Protein AF-A0A1I6VVU3-F1 (afdb_monomer)

Structure (mmCIF, N/CA/C/O backbone):
data_AF-A0A1I6VVU3-F1
#
_entry.id   AF-A0A1I6VVU3-F1
#
loop_
_atom_site.group_PDB
_atom_site.id
_atom_site.type_symbol
_atom_site.label_atom_id
_atom_site.label_alt_id
_atom_site.label_comp_id
_atom_site.label_asym_id
_atom_site.label_entity_id
_atom_site.label_seq_id
_atom_site.pdbx_PDB_ins_code
_atom_site.Cartn_x
_atom_site.Cartn_y
_atom_site.Cartn_z
_atom_site.occupancy
_atom_site.B_iso_or_equiv
_atom_site.auth_seq_id
_atom_site.auth_comp_id
_atom_site.auth_asym_id
_atom_site.auth_atom_id
_atom_site.pdbx_PDB_model_num
ATOM 1 N N . MET A 1 1 ? 77.939 -26.468 -24.145 1.00 31.81 1 MET A N 1
ATOM 2 C CA . MET A 1 1 ? 78.023 -27.939 -23.999 1.00 31.81 1 MET A CA 1
ATOM 3 C C . MET A 1 1 ? 76.810 -28.492 -24.752 1.00 31.81 1 MET A C 1
ATOM 5 O O . MET A 1 1 ? 75.722 -28.203 -24.296 1.00 31.81 1 MET A O 1
ATOM 9 N N . TRP A 1 2 ? 76.820 -29.111 -25.935 1.00 29.42 2 TRP A N 1
ATOM 10 C CA . TRP A 1 2 ? 77.797 -29.637 -26.907 1.00 29.42 2 TRP A CA 1
ATOM 11 C C . TRP A 1 2 ? 77.157 -29.449 -28.302 1.00 29.42 2 TRP A C 1
ATOM 13 O O . TRP A 1 2 ? 75.952 -29.608 -28.436 1.00 29.42 2 TRP A O 1
ATOM 23 N N . LEU A 1 3 ? 77.848 -28.833 -29.260 1.00 28.64 3 LEU A N 1
ATOM 24 C CA . LEU A 1 3 ? 78.745 -29.439 -30.262 1.00 28.64 3 LEU A CA 1
ATOM 25 C C . LEU A 1 3 ? 78.026 -30.025 -31.497 1.00 28.64 3 LEU A C 1
ATOM 27 O O . LEU A 1 3 ? 77.423 -31.089 -31.453 1.00 28.64 3 LEU A O 1
ATOM 31 N N . THR A 1 4 ? 78.171 -29.293 -32.606 1.00 34.88 4 THR A N 1
ATOM 32 C CA . THR A 1 4 ? 78.798 -29.723 -33.874 1.00 34.88 4 THR A CA 1
ATOM 33 C C . THR A 1 4 ? 79.073 -31.218 -34.070 1.00 34.88 4 THR A C 1
ATOM 35 O O . THR A 1 4 ? 79.711 -31.819 -33.216 1.00 34.88 4 THR A O 1
ATOM 38 N N . ARG A 1 5 ? 78.863 -31.732 -35.298 1.00 33.50 5 ARG A N 1
ATOM 39 C CA . ARG A 1 5 ? 79.962 -32.215 -36.172 1.00 33.50 5 ARG A CA 1
ATOM 40 C C . ARG A 1 5 ? 79.516 -32.677 -37.577 1.00 33.50 5 ARG A C 1
ATOM 42 O O . ARG A 1 5 ? 78.611 -33.484 -37.689 1.00 33.50 5 ARG A O 1
ATOM 49 N N . TYR A 1 6 ? 80.319 -32.228 -38.557 1.00 34.06 6 TYR A N 1
ATOM 50 C CA . TYR A 1 6 ? 80.880 -32.923 -39.739 1.00 34.06 6 TYR A CA 1
ATOM 51 C C . TYR A 1 6 ? 79.905 -33.500 -40.783 1.00 34.06 6 TYR A C 1
ATOM 53 O O . TYR A 1 6 ? 78.982 -34.218 -40.457 1.00 34.06 6 TYR A O 1
ATOM 61 N N . GLY A 1 7 ? 80.078 -33.289 -42.087 1.00 31.59 7 GLY A N 1
ATOM 62 C CA . GLY A 1 7 ? 81.262 -32.881 -42.841 1.00 31.59 7 GLY A CA 1
ATOM 63 C C . GLY A 1 7 ? 81.550 -33.935 -43.908 1.00 31.59 7 GLY A C 1
ATOM 64 O O . GLY A 1 7 ? 81.694 -35.102 -43.571 1.00 31.59 7 GLY A O 1
ATOM 65 N N . HIS A 1 8 ? 81.680 -33.529 -45.171 1.00 32.94 8 HIS A N 1
ATOM 66 C CA . HIS A 1 8 ? 82.539 -34.237 -46.117 1.00 32.94 8 HIS A CA 1
ATOM 67 C C . HIS A 1 8 ? 83.013 -33.297 -47.228 1.00 32.94 8 HIS A C 1
ATOM 69 O O . HIS A 1 8 ? 82.223 -32.714 -47.966 1.00 32.94 8 HIS A O 1
ATOM 75 N N . LEU A 1 9 ? 84.337 -33.149 -47.293 1.00 35.22 9 LEU A N 1
ATOM 76 C CA . LEU A 1 9 ? 85.084 -32.549 -48.390 1.00 35.22 9 LEU A CA 1
ATOM 77 C C . LEU A 1 9 ? 85.069 -33.480 -49.609 1.00 35.22 9 LEU A C 1
ATOM 79 O O . LEU A 1 9 ? 85.330 -34.675 -49.474 1.00 35.22 9 LEU A O 1
ATOM 83 N N . GLY A 1 10 ? 84.935 -32.882 -50.791 1.00 33.78 10 GLY A N 1
ATOM 84 C CA . GLY A 1 10 ? 85.418 -33.413 -52.062 1.00 33.78 10 GLY A CA 1
ATOM 85 C C . GLY A 1 10 ? 86.039 -32.271 -52.865 1.00 33.78 10 GLY A C 1
ATOM 86 O O . GLY A 1 10 ? 85.332 -31.388 -53.338 1.00 33.78 10 GLY A O 1
ATOM 87 N N . ARG A 1 11 ? 87.374 -32.248 -52.955 1.00 38.12 11 ARG A N 1
ATOM 88 C CA . ARG A 1 11 ? 88.140 -31.398 -53.884 1.00 38.12 11 ARG A CA 1
ATOM 89 C C . ARG A 1 11 ? 87.916 -31.885 -55.320 1.00 38.12 11 ARG A C 1
ATOM 91 O O . ARG A 1 11 ? 87.763 -33.083 -55.492 1.00 38.12 11 ARG A O 1
ATOM 98 N N . TYR A 1 12 ? 87.961 -30.986 -56.307 1.00 34.88 12 TYR A N 1
ATOM 99 C CA . TYR A 1 12 ? 88.833 -31.005 -57.504 1.00 34.88 12 TYR A CA 1
ATOM 100 C C . TYR A 1 12 ? 88.317 -30.006 -58.559 1.00 34.88 12 TYR A C 1
ATOM 102 O O . TYR A 1 12 ? 87.124 -29.955 -58.831 1.00 34.88 12 TYR A O 1
ATOM 110 N N . GLY A 1 13 ? 89.241 -29.265 -59.184 1.00 33.97 13 GLY A N 1
ATOM 111 C CA . GLY A 1 13 ? 89.027 -28.643 -60.497 1.00 33.97 13 GLY A CA 1
ATOM 112 C C . GLY A 1 13 ? 89.149 -27.121 -60.544 1.00 33.97 13 GLY A C 1
ATOM 113 O O . GLY A 1 13 ? 88.155 -26.411 -60.452 1.00 33.97 13 GLY A O 1
ATOM 114 N N . LEU A 1 14 ? 90.369 -26.621 -60.760 1.00 41.78 14 LEU A N 1
ATOM 115 C CA . LEU A 1 14 ? 90.600 -25.288 -61.321 1.00 41.78 14 LEU A CA 1
ATOM 116 C C . LEU A 1 14 ? 90.031 -25.250 -62.746 1.00 41.78 14 LEU A C 1
ATOM 118 O O . LEU A 1 14 ? 90.499 -25.983 -63.613 1.00 41.78 14 LEU A O 1
ATOM 122 N N . GLY A 1 15 ? 89.048 -24.382 -62.973 1.00 36.97 15 GLY A N 1
ATOM 123 C CA . GLY A 1 15 ? 88.524 -24.050 -64.292 1.00 36.97 15 GLY A CA 1
ATOM 124 C C . GLY A 1 15 ? 88.332 -22.543 -64.389 1.00 36.97 15 GLY A C 1
ATOM 125 O O . GLY A 1 15 ? 87.369 -21.990 -63.870 1.00 36.97 15 GLY A O 1
ATOM 126 N N . THR A 1 16 ? 89.283 -21.869 -65.026 1.00 48.34 16 THR A N 1
ATOM 127 C CA . THR A 1 16 ? 89.143 -20.488 -65.488 1.00 48.34 16 THR A CA 1
ATOM 128 C C . THR A 1 16 ? 88.037 -20.433 -66.542 1.00 48.34 16 THR A C 1
ATOM 130 O O . THR A 1 16 ? 88.194 -21.007 -67.618 1.00 48.34 16 THR A O 1
ATOM 133 N N . GLY A 1 17 ? 86.925 -19.759 -66.248 1.00 39.16 17 GLY A N 1
ATOM 134 C CA . GLY A 1 17 ? 85.795 -19.649 -67.168 1.00 39.16 17 GLY A CA 1
ATOM 135 C C . GLY A 1 17 ? 84.960 -18.405 -66.896 1.00 39.16 17 GLY A C 1
ATOM 136 O O . GLY A 1 17 ? 84.149 -18.395 -65.981 1.00 39.16 17 GLY A O 1
ATOM 137 N N . SER A 1 18 ? 85.213 -17.371 -67.701 1.00 39.22 18 SER A N 1
ATOM 138 C CA . SER A 1 18 ? 84.290 -16.315 -68.153 1.00 39.22 18 SER A CA 1
ATOM 139 C C . SER A 1 18 ? 83.208 -15.799 -67.190 1.00 39.22 18 SER A C 1
ATOM 141 O O . SER A 1 18 ? 82.214 -16.465 -66.907 1.00 39.22 18 SER A O 1
ATOM 143 N N . ALA A 1 19 ? 83.340 -14.521 -66.833 1.00 46.50 19 ALA A N 1
ATOM 144 C CA . ALA A 1 19 ? 82.281 -13.690 -66.279 1.00 46.50 19 ALA A CA 1
ATOM 145 C C . ALA A 1 19 ? 81.011 -13.712 -67.155 1.00 46.50 19 ALA A C 1
ATOM 147 O O . ALA A 1 19 ? 81.047 -13.330 -68.325 1.00 46.50 19 ALA A O 1
ATOM 148 N N . ILE A 1 20 ? 79.882 -14.106 -66.561 1.00 50.59 20 ILE A N 1
ATOM 149 C CA . ILE A 1 20 ? 78.537 -13.882 -67.103 1.00 50.59 20 ILE A CA 1
ATOM 150 C C . ILE A 1 20 ? 77.968 -12.663 -66.362 1.00 50.59 20 ILE A C 1
ATOM 152 O O . ILE A 1 20 ? 77.942 -12.675 -65.128 1.00 50.59 20 ILE A O 1
ATOM 156 N N . PRO A 1 21 ? 77.521 -11.598 -67.050 1.00 45.12 21 PRO A N 1
ATOM 157 C CA . PRO A 1 21 ? 76.969 -10.432 -66.380 1.00 45.12 21 PRO A CA 1
ATOM 158 C C . PRO A 1 21 ? 75.585 -10.791 -65.824 1.00 45.12 21 PRO A C 1
ATOM 160 O O . PRO A 1 21 ? 74.641 -11.025 -66.579 1.00 45.12 21 PRO A O 1
ATOM 163 N N . MET A 1 22 ? 75.451 -10.843 -64.496 1.00 48.88 22 MET A N 1
ATOM 164 C CA . MET A 1 22 ? 74.142 -10.900 -63.840 1.00 48.88 22 MET A CA 1
ATOM 165 C C . MET A 1 22 ? 73.391 -9.607 -64.166 1.00 48.88 22 MET A C 1
ATOM 167 O O . MET A 1 22 ? 73.718 -8.528 -63.676 1.00 48.88 22 MET A O 1
ATOM 171 N N . GLY A 1 23 ? 72.403 -9.719 -65.051 1.00 48.22 23 GLY A N 1
ATOM 172 C CA . GLY A 1 23 ? 71.561 -8.609 -65.468 1.00 48.22 23 GLY A CA 1
ATOM 173 C C . GLY A 1 23 ? 70.843 -7.955 -64.284 1.00 48.22 23 GLY A C 1
ATOM 174 O O . GLY A 1 23 ? 70.217 -8.625 -63.462 1.00 48.22 23 GLY A O 1
ATOM 175 N N . ASN A 1 24 ? 70.894 -6.622 -64.265 1.00 53.81 24 ASN A N 1
ATOM 176 C CA . ASN A 1 24 ? 70.261 -5.657 -63.354 1.00 53.81 24 ASN A CA 1
ATOM 177 C C . ASN A 1 24 ? 68.710 -5.702 -63.314 1.00 53.81 24 ASN A C 1
ATOM 179 O O . ASN A 1 24 ? 68.044 -4.671 -63.209 1.00 53.81 24 ASN A O 1
ATOM 183 N N . ILE A 1 25 ? 68.093 -6.879 -63.417 1.00 54.72 25 ILE A N 1
ATOM 184 C CA . ILE A 1 25 ? 66.631 -7.034 -63.436 1.00 54.72 25 ILE A CA 1
ATOM 185 C C . ILE A 1 25 ? 66.079 -7.198 -62.011 1.00 54.72 25 ILE A C 1
ATOM 187 O O . ILE A 1 25 ? 65.010 -6.671 -61.705 1.00 54.72 25 ILE A O 1
ATOM 191 N N . TRP A 1 26 ? 66.824 -7.843 -61.107 1.00 52.72 26 TRP A N 1
ATOM 192 C CA . TRP A 1 26 ? 66.371 -8.095 -59.731 1.00 52.72 26 TRP A CA 1
ATOM 193 C C . TRP A 1 26 ? 66.403 -6.849 -58.835 1.00 52.72 26 TRP A C 1
ATOM 195 O O . TRP A 1 26 ? 65.495 -6.638 -58.033 1.00 52.72 26 TRP A O 1
ATOM 205 N N . MET A 1 27 ? 67.374 -5.955 -59.031 1.00 54.41 27 MET A N 1
ATOM 206 C CA . MET A 1 27 ? 67.541 -4.761 -58.188 1.00 54.41 27 MET A CA 1
ATOM 207 C C . MET A 1 27 ? 66.552 -3.630 -58.528 1.00 54.41 27 MET A C 1
ATOM 209 O O . MET A 1 27 ? 66.314 -2.748 -57.708 1.00 54.41 27 MET A O 1
ATOM 213 N N . ARG A 1 28 ? 65.913 -3.680 -59.710 1.00 54.50 28 ARG A N 1
ATOM 214 C CA . ARG A 1 28 ? 64.909 -2.692 -60.155 1.00 54.50 28 ARG A CA 1
ATOM 215 C C . ARG A 1 28 ? 63.461 -3.110 -59.867 1.00 54.50 28 ARG A C 1
ATOM 217 O O . ARG A 1 28 ? 62.563 -2.280 -59.952 1.00 54.50 28 ARG A O 1
ATOM 224 N N . LYS A 1 29 ? 63.233 -4.383 -59.516 1.00 53.50 29 LYS A N 1
ATOM 225 C CA . LYS A 1 29 ? 61.916 -4.942 -59.148 1.00 53.50 29 LYS A CA 1
ATOM 226 C C . LYS A 1 29 ? 61.680 -4.951 -57.628 1.00 53.50 29 LYS A C 1
ATOM 228 O O . LYS A 1 29 ? 60.531 -4.902 -57.203 1.00 53.50 29 LYS A O 1
ATOM 233 N N . LEU A 1 30 ? 62.747 -4.942 -56.822 1.00 60.22 30 LEU A N 1
ATOM 234 C CA . LEU A 1 30 ? 62.694 -4.921 -55.354 1.00 60.22 30 LEU A CA 1
ATOM 235 C C . LEU A 1 30 ? 61.907 -3.732 -54.745 1.00 60.22 30 LEU A C 1
ATOM 237 O O . LEU A 1 30 ? 61.080 -3.985 -53.871 1.00 60.22 30 LEU A O 1
ATOM 241 N N . PRO A 1 31 ? 62.070 -2.465 -55.195 1.00 61.88 31 PRO A N 1
ATOM 242 C CA . PRO A 1 31 ? 61.309 -1.353 -54.615 1.00 61.88 31 PRO A CA 1
ATOM 243 C C . PRO A 1 31 ? 59.819 -1.409 -54.984 1.00 61.88 31 PRO A C 1
ATOM 245 O O . PRO A 1 31 ? 58.982 -0.949 -54.216 1.00 61.88 31 PRO A O 1
ATOM 248 N N . LEU A 1 32 ? 59.475 -2.020 -56.124 1.00 63.09 32 LEU A N 1
ATOM 249 C CA . LEU A 1 32 ? 58.091 -2.155 -56.583 1.00 63.09 32 LEU A CA 1
ATOM 250 C C . LEU A 1 32 ? 57.327 -3.229 -55.789 1.00 63.09 32 LEU A C 1
ATOM 252 O O . LEU A 1 32 ? 56.147 -3.062 -55.501 1.00 63.09 32 LEU A O 1
ATOM 256 N N . VAL A 1 33 ? 58.013 -4.308 -55.395 1.00 69.75 33 VAL A N 1
ATOM 257 C CA . VAL A 1 33 ? 57.457 -5.353 -54.519 1.00 69.75 33 VAL A CA 1
ATOM 258 C C . VAL A 1 33 ? 57.317 -4.843 -53.083 1.00 69.75 33 VAL A C 1
ATOM 260 O O . VAL A 1 33 ? 56.297 -5.096 -52.451 1.00 69.75 33 VAL A O 1
ATOM 263 N N . LEU A 1 34 ? 58.285 -4.067 -52.581 1.00 69.06 34 LEU A N 1
ATOM 264 C CA . LEU A 1 34 ? 58.209 -3.489 -51.235 1.00 69.06 34 LEU A CA 1
ATOM 265 C C . LEU A 1 34 ? 57.057 -2.472 -51.102 1.00 69.06 34 LEU A C 1
ATOM 267 O O . LEU A 1 34 ? 56.377 -2.465 -50.082 1.00 69.06 34 LEU A O 1
ATOM 271 N N . LEU A 1 35 ? 56.805 -1.669 -52.147 1.00 69.19 35 LEU A N 1
ATOM 272 C CA . LEU A 1 35 ? 55.678 -0.727 -52.218 1.00 69.19 35 LEU A CA 1
ATOM 273 C C . LEU A 1 35 ? 54.318 -1.444 -52.313 1.00 69.19 35 LEU A C 1
ATOM 275 O O . LEU A 1 35 ? 53.326 -0.981 -51.758 1.00 69.19 35 LEU A O 1
ATOM 279 N N . ALA A 1 36 ? 54.265 -2.588 -53.002 1.00 68.06 36 ALA A N 1
ATOM 280 C CA . ALA A 1 36 ? 53.053 -3.401 -53.097 1.00 68.06 36 ALA A CA 1
ATOM 281 C C . ALA A 1 36 ? 52.713 -4.086 -51.763 1.00 68.06 36 ALA A C 1
ATOM 283 O O . ALA A 1 36 ? 51.544 -4.165 -51.395 1.00 68.06 36 ALA A O 1
ATOM 284 N N . VAL A 1 37 ? 53.723 -4.531 -51.007 1.00 68.56 37 VAL A N 1
ATOM 285 C CA . VAL A 1 37 ? 53.520 -5.139 -49.683 1.00 68.56 37 VAL A CA 1
ATOM 286 C C . VAL A 1 37 ? 53.063 -4.097 -48.658 1.00 68.56 37 VAL A C 1
ATOM 288 O O . VAL A 1 37 ? 52.143 -4.380 -47.901 1.00 68.56 37 VAL A O 1
ATOM 291 N N . THR A 1 38 ? 53.606 -2.873 -48.662 1.00 65.94 38 THR A N 1
ATOM 292 C CA . THR A 1 38 ? 53.119 -1.801 -47.770 1.00 65.94 38 THR A CA 1
ATOM 293 C C . THR A 1 38 ? 51.730 -1.283 -48.144 1.00 65.94 38 THR A C 1
ATOM 295 O O . THR A 1 38 ? 50.981 -0.893 -47.250 1.00 65.94 38 THR A O 1
ATOM 298 N N . ALA A 1 39 ? 51.344 -1.333 -49.423 1.00 63.88 39 ALA A N 1
ATOM 299 C CA . ALA A 1 39 ? 49.992 -0.982 -49.861 1.00 63.88 39 ALA A CA 1
ATOM 300 C C . ALA A 1 39 ? 48.922 -2.003 -49.421 1.00 63.88 39 ALA A C 1
ATOM 302 O O . ALA A 1 39 ? 47.764 -1.628 -49.255 1.00 63.88 39 ALA A O 1
ATOM 303 N N . MET A 1 40 ? 49.288 -3.271 -49.190 1.00 61.47 40 MET A N 1
ATOM 304 C CA . MET A 1 40 ? 48.342 -4.309 -48.741 1.00 61.47 40 MET A CA 1
ATOM 305 C C . MET A 1 40 ? 48.213 -4.416 -47.212 1.00 61.47 40 MET A C 1
ATOM 307 O O . MET A 1 40 ? 47.254 -5.009 -46.723 1.00 61.47 40 MET A O 1
ATOM 311 N N . SER A 1 41 ? 49.121 -3.811 -46.439 1.00 58.66 41 SER A N 1
ATOM 312 C CA . SER A 1 41 ? 49.079 -3.826 -44.965 1.00 58.66 41 SER A CA 1
ATOM 313 C C . SER A 1 41 ? 48.097 -2.819 -44.346 1.00 58.66 41 SER A C 1
ATOM 315 O O . SER A 1 41 ? 47.967 -2.772 -43.126 1.00 58.66 41 SER A O 1
ATOM 317 N N . GLY A 1 42 ? 47.436 -1.980 -45.151 1.00 53.09 42 GLY A N 1
ATOM 318 C CA . GLY A 1 42 ? 46.627 -0.854 -44.663 1.00 53.09 42 GLY A CA 1
ATOM 319 C C . GLY A 1 42 ? 45.181 -1.180 -44.267 1.00 53.09 42 GLY A C 1
ATOM 320 O O . GLY A 1 42 ? 44.520 -0.336 -43.670 1.00 53.09 42 GLY A O 1
ATOM 321 N N . CYS A 1 43 ? 44.665 -2.371 -44.586 1.00 62.38 43 CYS A N 1
ATOM 322 C CA . CYS A 1 43 ? 43.228 -2.665 -44.468 1.00 62.38 43 CYS A CA 1
ATOM 323 C C . CYS A 1 43 ? 42.814 -3.423 -43.196 1.00 62.38 43 CYS A C 1
ATOM 325 O O . CYS A 1 43 ? 41.636 -3.725 -43.037 1.00 62.38 43 CYS A O 1
ATOM 327 N N . THR A 1 44 ? 43.736 -3.744 -42.286 1.00 57.41 44 THR A N 1
ATOM 328 C CA . THR A 1 44 ? 43.440 -4.608 -41.125 1.00 57.41 44 THR A CA 1
ATOM 329 C C . THR A 1 44 ? 43.182 -3.869 -39.810 1.00 57.41 44 THR A C 1
ATOM 331 O O . THR A 1 44 ? 42.859 -4.518 -38.822 1.00 57.41 44 THR A O 1
ATOM 334 N N . TYR A 1 45 ? 43.270 -2.534 -39.774 1.00 54.75 45 TYR A N 1
ATOM 335 C CA . TYR A 1 45 ? 43.152 -1.747 -38.534 1.00 54.75 45 TYR A CA 1
ATOM 336 C C . TYR A 1 45 ? 42.345 -0.451 -38.707 1.00 54.75 45 TYR A C 1
ATOM 338 O O . TYR A 1 45 ? 42.774 0.628 -38.301 1.00 54.75 45 TYR A O 1
ATOM 346 N N . LEU A 1 46 ? 41.153 -0.538 -39.301 1.00 61.31 46 LEU A N 1
ATOM 347 C CA . LEU A 1 46 ? 40.177 0.545 -39.160 1.00 61.31 46 LEU A CA 1
ATOM 348 C C . LEU A 1 46 ? 39.523 0.433 -37.772 1.00 61.31 46 LEU A C 1
ATOM 350 O O . LEU A 1 46 ? 38.976 -0.626 -37.457 1.00 61.31 46 LEU A O 1
ATOM 354 N N . PRO A 1 47 ? 39.580 1.477 -36.924 1.00 59.25 47 PRO A N 1
ATOM 355 C CA . PRO A 1 47 ? 38.853 1.474 -35.663 1.00 59.25 47 PRO A CA 1
ATOM 356 C C . PRO A 1 47 ? 37.352 1.363 -35.955 1.00 59.25 47 PRO A C 1
ATOM 358 O O . PRO A 1 47 ? 36.774 2.226 -36.613 1.00 59.25 47 PRO A O 1
ATOM 361 N N . ALA A 1 48 ? 36.729 0.279 -35.495 1.00 65.44 48 ALA A N 1
ATOM 362 C CA . ALA A 1 48 ? 35.293 0.069 -35.626 1.00 65.44 48 ALA A CA 1
ATOM 363 C C . ALA A 1 48 ? 34.560 0.707 -34.437 1.00 65.44 48 ALA A C 1
ATOM 365 O O . ALA A 1 48 ? 34.973 0.550 -33.289 1.00 65.44 48 ALA A O 1
ATOM 366 N N . ALA A 1 49 ? 33.449 1.397 -34.705 1.00 67.88 49 ALA A N 1
ATOM 367 C CA . ALA A 1 49 ? 32.611 2.042 -33.686 1.00 67.88 49 ALA A CA 1
ATOM 368 C C . ALA A 1 49 ? 31.737 1.053 -32.874 1.00 67.88 49 ALA A C 1
ATOM 370 O O . ALA A 1 49 ? 30.882 1.475 -32.099 1.00 67.88 49 ALA A O 1
ATOM 371 N N . GLY A 1 50 ? 31.924 -0.258 -33.062 1.00 74.81 50 GLY A N 1
ATOM 372 C CA . GLY A 1 50 ? 31.148 -1.334 -32.444 1.00 74.81 50 GLY A CA 1
ATOM 373 C C . GLY A 1 50 ? 31.326 -2.670 -33.184 1.00 74.81 50 GLY A C 1
ATOM 374 O O . GLY A 1 50 ? 32.087 -2.727 -34.156 1.00 74.81 50 GLY A O 1
ATOM 375 N N . PRO A 1 51 ? 30.653 -3.748 -32.739 1.00 80.56 51 PRO A N 1
ATOM 376 C CA . PRO A 1 51 ? 30.622 -5.013 -33.470 1.00 80.56 51 PRO A CA 1
ATOM 377 C C . PRO A 1 51 ? 29.949 -4.835 -34.838 1.00 80.56 51 PRO A C 1
ATOM 379 O O . PRO A 1 51 ? 28.977 -4.094 -34.975 1.00 80.56 51 PRO A O 1
ATOM 382 N N . THR A 1 52 ? 30.462 -5.520 -35.860 1.00 85.75 52 THR A N 1
ATOM 383 C CA . THR A 1 52 ? 29.829 -5.550 -37.185 1.00 85.75 52 THR A CA 1
ATOM 384 C C . THR A 1 52 ? 28.595 -6.453 -37.170 1.00 85.75 52 THR A C 1
ATOM 386 O O . THR A 1 52 ? 28.522 -7.390 -36.374 1.00 85.75 52 THR A O 1
ATOM 389 N N . ALA A 1 53 ? 27.652 -6.239 -38.094 1.00 85.38 53 ALA A N 1
ATOM 390 C CA . ALA A 1 53 ? 26.477 -7.106 -38.236 1.00 85.38 53 ALA A CA 1
ATOM 391 C C . ALA A 1 53 ? 26.863 -8.590 -38.401 1.00 85.38 53 ALA A C 1
ATOM 393 O O . ALA A 1 53 ? 26.287 -9.462 -37.756 1.00 85.38 53 ALA A O 1
ATOM 394 N N . SER A 1 54 ? 27.916 -8.869 -39.178 1.00 84.81 54 SER A N 1
ATOM 395 C CA . SER A 1 54 ? 28.473 -10.218 -39.336 1.00 84.81 54 SER A CA 1
ATOM 396 C C . SER A 1 54 ? 29.045 -10.801 -38.041 1.00 84.81 54 SER A C 1
ATOM 398 O O . SER A 1 54 ? 28.931 -12.002 -37.821 1.00 84.81 54 SER A O 1
ATOM 400 N N . ALA A 1 55 ? 29.638 -9.979 -37.169 1.00 83.62 55 ALA A N 1
ATOM 401 C CA . ALA A 1 55 ? 30.156 -10.430 -35.879 1.00 83.62 55 ALA A CA 1
ATOM 402 C C . ALA A 1 55 ? 29.023 -10.772 -34.898 1.00 83.62 55 ALA A C 1
ATOM 404 O O . ALA A 1 55 ? 29.163 -11.707 -34.111 1.00 83.62 55 ALA A O 1
ATOM 405 N N . ILE A 1 56 ? 27.899 -10.049 -34.965 1.00 84.62 56 ILE A N 1
ATOM 406 C CA . ILE A 1 56 ? 26.691 -10.347 -34.182 1.00 84.62 56 ILE A CA 1
ATOM 407 C C . ILE A 1 56 ? 26.056 -11.655 -34.681 1.00 84.62 56 ILE A C 1
ATOM 409 O O . ILE A 1 56 ? 25.831 -12.570 -33.896 1.00 84.62 56 ILE A O 1
ATOM 413 N N . GLN A 1 57 ? 25.865 -11.806 -35.994 1.00 85.69 57 GLN A N 1
ATOM 414 C CA . GLN A 1 57 ? 25.317 -13.036 -36.583 1.00 85.69 57 GLN A CA 1
ATOM 415 C C . GLN A 1 57 ? 26.191 -14.265 -36.298 1.00 85.69 57 GLN A C 1
ATOM 417 O O . GLN A 1 57 ? 25.702 -15.263 -35.774 1.00 85.69 57 GLN A O 1
ATOM 422 N N . ALA A 1 58 ? 27.504 -14.168 -36.528 1.00 82.25 58 ALA A N 1
ATOM 423 C CA . ALA A 1 58 ? 28.435 -15.257 -36.232 1.00 82.25 58 ALA A CA 1
ATOM 424 C C . ALA A 1 58 ? 28.469 -15.616 -34.736 1.00 82.25 58 ALA A C 1
ATOM 426 O O . ALA A 1 58 ? 28.716 -16.767 -34.386 1.00 82.25 58 ALA A O 1
ATOM 427 N N . GLY A 1 59 ? 28.214 -14.647 -33.847 1.00 77.69 59 GLY A N 1
ATOM 428 C CA . GLY A 1 59 ? 28.111 -14.864 -32.404 1.00 77.69 59 GLY A CA 1
ATOM 429 C C . GLY A 1 59 ? 26.867 -15.652 -31.979 1.00 77.69 59 GLY A C 1
ATOM 430 O O . GLY A 1 59 ? 26.929 -16.371 -30.978 1.00 77.69 59 GLY A O 1
ATOM 431 N N . ALA A 1 60 ? 25.773 -15.552 -32.738 1.00 73.38 60 ALA A N 1
ATOM 432 C CA . ALA A 1 60 ? 24.558 -16.340 -32.529 1.00 73.38 60 ALA A CA 1
ATOM 433 C C . ALA A 1 60 ? 24.712 -17.798 -33.007 1.00 73.38 60 ALA A C 1
ATOM 435 O O . ALA A 1 60 ? 24.119 -18.705 -32.430 1.00 73.38 60 ALA A O 1
ATOM 436 N N . GLU A 1 61 ? 25.555 -18.036 -34.016 1.00 60.31 61 GLU A N 1
ATOM 437 C CA . GLU A 1 61 ? 25.724 -19.338 -34.679 1.00 60.31 61 GLU A CA 1
ATOM 438 C C . GLU A 1 61 ? 26.838 -20.232 -34.093 1.00 60.31 61 GLU A C 1
ATOM 440 O O . GLU A 1 61 ? 27.127 -21.296 -34.645 1.00 60.31 61 GLU A O 1
ATOM 445 N N . VAL A 1 62 ? 27.493 -19.852 -32.986 1.00 54.69 62 VAL A N 1
ATOM 446 C CA . VAL A 1 62 ? 28.636 -20.624 -32.458 1.00 54.69 62 VAL A CA 1
ATOM 447 C C . VAL A 1 62 ? 28.194 -21.981 -31.889 1.00 54.69 62 VAL A C 1
ATOM 449 O O . VAL A 1 62 ? 27.878 -22.116 -30.706 1.00 54.69 62 VAL A O 1
ATOM 452 N N . ALA A 1 63 ? 28.268 -23.020 -32.720 1.00 51.94 63 ALA A N 1
ATOM 453 C CA . ALA A 1 63 ? 28.389 -24.402 -32.280 1.00 51.94 63 ALA A CA 1
ATOM 454 C C . ALA A 1 63 ? 29.782 -24.598 -31.657 1.00 51.94 63 ALA A C 1
ATOM 456 O O . ALA A 1 63 ? 30.806 -24.399 -32.312 1.00 51.94 63 ALA A O 1
ATOM 457 N N . THR A 1 64 ? 29.845 -24.970 -30.378 1.00 52.47 64 THR A N 1
ATOM 458 C CA . THR A 1 64 ? 31.113 -25.396 -29.771 1.00 52.47 64 THR A CA 1
ATOM 459 C C . THR A 1 64 ? 31.570 -26.708 -30.417 1.00 52.47 64 THR A C 1
ATOM 461 O O . THR A 1 64 ? 30.750 -27.561 -30.759 1.00 52.47 64 THR A O 1
ATOM 464 N N . ALA A 1 65 ? 32.885 -26.889 -30.574 1.00 53.00 65 ALA A N 1
ATOM 465 C CA . ALA A 1 65 ? 33.483 -28.096 -31.157 1.00 53.00 65 ALA A CA 1
ATOM 466 C C . ALA A 1 65 ? 33.163 -29.397 -30.379 1.00 53.00 65 ALA A C 1
ATOM 468 O O . ALA A 1 65 ? 33.401 -30.483 -30.899 1.00 53.00 65 ALA A O 1
ATOM 469 N N . ASP A 1 66 ? 32.564 -29.287 -29.187 1.00 55.66 66 ASP A N 1
ATOM 470 C CA . ASP A 1 66 ? 32.288 -30.384 -28.255 1.00 55.66 66 ASP A CA 1
ATOM 471 C C . ASP A 1 66 ? 30.781 -30.599 -27.993 1.00 55.66 66 ASP A C 1
ATOM 473 O O . ASP A 1 66 ? 30.368 -30.888 -26.872 1.00 55.66 66 ASP A O 1
ATOM 477 N N . GLY A 1 67 ? 29.922 -30.444 -29.009 1.00 51.44 67 GLY A N 1
ATOM 478 C CA . GLY A 1 67 ? 28.549 -30.987 -28.997 1.00 51.44 67 GLY A CA 1
ATOM 479 C C . GLY A 1 67 ? 27.580 -30.435 -27.936 1.00 51.44 67 GLY A C 1
ATOM 480 O O . GLY A 1 67 ? 26.488 -30.978 -27.772 1.00 51.44 67 GLY A O 1
ATOM 481 N N . GLY A 1 68 ? 27.938 -29.362 -27.228 1.00 52.56 68 GLY A N 1
ATOM 482 C CA . GLY A 1 68 ? 27.079 -28.676 -26.264 1.00 52.56 68 GLY A CA 1
ATOM 483 C C . GLY A 1 68 ? 26.520 -27.388 -26.858 1.00 52.56 68 GLY A C 1
ATOM 484 O O . GLY A 1 68 ? 27.244 -26.401 -27.003 1.00 52.56 68 GLY A O 1
ATOM 485 N N . ILE A 1 69 ? 25.231 -27.378 -27.202 1.00 51.25 69 ILE A N 1
ATOM 486 C CA . ILE A 1 69 ? 24.533 -26.170 -27.655 1.00 51.25 69 ILE A CA 1
ATOM 487 C C . ILE A 1 69 ? 24.442 -25.203 -26.468 1.00 51.25 69 ILE A C 1
ATOM 489 O O . ILE A 1 69 ? 23.636 -25.395 -25.562 1.00 51.25 69 ILE A O 1
ATOM 493 N N . LEU A 1 70 ? 25.260 -24.156 -26.478 1.00 52.12 70 LEU A N 1
ATOM 494 C CA . LEU A 1 70 ? 25.038 -22.946 -25.691 1.00 52.12 70 LEU A CA 1
ATOM 495 C C . LEU A 1 70 ? 25.088 -21.766 -26.661 1.00 52.12 70 LEU A C 1
ATOM 497 O O . LEU A 1 70 ? 26.094 -21.059 -26.738 1.00 52.12 70 LEU A O 1
ATOM 501 N N . ALA A 1 71 ? 24.014 -21.572 -27.432 1.00 56.19 71 ALA A N 1
ATOM 502 C CA . ALA A 1 71 ? 23.798 -20.296 -28.105 1.00 56.19 71 ALA A CA 1
ATOM 503 C C . ALA A 1 71 ? 23.853 -19.195 -27.034 1.00 56.19 71 ALA A C 1
ATOM 505 O O . ALA A 1 71 ? 23.173 -19.290 -26.010 1.00 56.19 71 ALA A O 1
ATOM 506 N N . ARG A 1 72 ? 24.706 -18.181 -27.222 1.00 68.06 72 ARG A N 1
ATOM 507 C CA . ARG A 1 72 ? 24.816 -17.076 -26.251 1.00 68.06 72 ARG A CA 1
ATOM 508 C C . ARG A 1 72 ? 23.556 -16.204 -26.260 1.00 68.06 72 ARG A C 1
ATOM 510 O O . ARG A 1 72 ? 23.239 -15.612 -25.234 1.00 68.06 72 ARG A O 1
ATOM 517 N N . TYR A 1 73 ? 22.874 -16.135 -27.405 1.00 82.06 73 TYR A N 1
ATOM 518 C CA . TYR A 1 73 ? 21.589 -15.476 -27.639 1.00 82.06 73 TYR A CA 1
ATOM 519 C C . TYR A 1 73 ? 20.996 -15.955 -28.978 1.00 82.06 73 TYR A C 1
ATOM 521 O O . TYR A 1 73 ? 21.708 -16.535 -29.798 1.00 82.06 73 TYR A O 1
ATOM 529 N N . GLU A 1 74 ? 19.704 -15.706 -29.191 1.00 84.25 74 GLU A N 1
ATOM 530 C CA . GLU A 1 74 ? 18.982 -15.965 -30.445 1.00 84.25 74 GLU A CA 1
ATOM 531 C C . GLU A 1 74 ? 18.715 -14.636 -31.166 1.00 84.25 74 GLU A C 1
ATOM 533 O O . GLU A 1 74 ? 18.379 -13.641 -30.522 1.00 84.25 74 GLU A O 1
ATOM 538 N N . ILE A 1 75 ? 18.878 -14.607 -32.493 1.00 86.94 75 ILE A N 1
ATOM 539 C CA . ILE A 1 75 ? 18.542 -13.438 -33.317 1.00 86.94 75 ILE A CA 1
ATOM 540 C C . ILE A 1 75 ? 17.117 -13.613 -33.828 1.00 86.94 75 ILE A C 1
ATOM 542 O O . ILE A 1 75 ? 16.811 -14.593 -34.504 1.00 86.94 75 ILE A O 1
ATOM 546 N N . ILE A 1 76 ? 16.260 -12.645 -33.514 1.00 89.75 76 ILE A N 1
ATOM 547 C CA . ILE A 1 76 ? 14.859 -12.628 -33.929 1.00 89.75 76 ILE A CA 1
ATOM 548 C C . ILE A 1 76 ? 14.638 -11.409 -34.818 1.00 89.75 76 ILE A C 1
ATOM 550 O O . ILE A 1 76 ? 14.832 -10.273 -34.383 1.00 89.75 76 ILE A O 1
ATOM 554 N N . ASP A 1 77 ? 14.183 -11.639 -36.048 1.00 91.38 77 ASP A N 1
ATOM 555 C CA . ASP A 1 77 ? 13.814 -10.553 -36.951 1.00 91.38 77 ASP A CA 1
ATOM 556 C C . ASP A 1 77 ? 12.608 -9.777 -36.405 1.00 91.38 77 ASP A C 1
ATOM 558 O O . ASP A 1 77 ? 11.547 -10.341 -36.105 1.00 91.38 77 ASP A O 1
ATOM 562 N N . VAL A 1 78 ? 12.740 -8.450 -36.327 1.00 89.81 78 VAL A N 1
ATOM 563 C CA . VAL A 1 78 ? 11.666 -7.553 -35.880 1.00 89.81 78 VAL A CA 1
ATOM 564 C C . VAL A 1 78 ? 10.623 -7.403 -36.993 1.00 89.81 78 VAL A C 1
ATOM 566 O O . VAL A 1 78 ? 10.612 -6.446 -37.765 1.00 89.81 78 VAL A O 1
ATOM 569 N N . THR A 1 79 ? 9.728 -8.383 -37.088 1.00 92.75 79 THR A N 1
ATOM 570 C CA . THR A 1 79 ? 8.609 -8.411 -38.042 1.00 92.75 79 THR A CA 1
ATOM 571 C C . THR A 1 79 ? 7.322 -7.854 -37.420 1.00 92.75 79 THR A C 1
ATOM 573 O O . THR A 1 79 ? 7.176 -7.877 -36.195 1.00 92.75 79 THR A O 1
ATOM 576 N N . PRO A 1 80 ? 6.325 -7.412 -38.218 1.00 92.56 80 PRO A N 1
ATOM 577 C CA . PRO A 1 80 ? 5.025 -6.991 -37.688 1.00 92.56 80 PRO A CA 1
ATOM 578 C C . PRO A 1 80 ? 4.360 -8.038 -36.780 1.00 92.56 80 PRO A C 1
ATOM 580 O O . PRO A 1 80 ? 3.749 -7.677 -35.780 1.00 92.56 80 PRO A O 1
ATOM 583 N N . SER A 1 81 ? 4.528 -9.330 -37.078 1.00 91.31 81 SER A N 1
ATOM 584 C CA . SER A 1 81 ? 4.054 -10.436 -36.235 1.00 91.31 81 SER A CA 1
ATOM 585 C C . SER A 1 81 ? 4.758 -10.505 -34.881 1.00 91.31 81 SER A C 1
ATOM 587 O O . SER A 1 81 ? 4.095 -10.736 -33.874 1.00 91.31 81 SER A O 1
ATOM 589 N N . VAL A 1 82 ? 6.075 -10.273 -34.835 1.00 90.38 82 VAL A N 1
ATOM 590 C CA . VAL A 1 82 ? 6.831 -10.210 -33.573 1.00 90.38 82 VAL A CA 1
ATOM 591 C C . VAL A 1 82 ? 6.397 -8.991 -32.764 1.00 90.38 82 VAL A C 1
ATOM 593 O O . VAL A 1 82 ? 6.148 -9.111 -31.570 1.00 90.38 82 VAL A O 1
ATOM 596 N N . VAL A 1 83 ? 6.217 -7.835 -33.410 1.00 89.50 83 VAL A N 1
ATOM 597 C CA . VAL A 1 83 ? 5.714 -6.621 -32.748 1.00 89.50 83 VAL A CA 1
ATOM 598 C C . VAL A 1 83 ? 4.312 -6.840 -32.170 1.00 89.50 83 VAL A C 1
ATOM 600 O O . VAL A 1 83 ? 4.058 -6.433 -31.039 1.00 89.50 83 VAL A O 1
ATOM 603 N N . GLU A 1 84 ? 3.408 -7.500 -32.897 1.00 88.06 84 GLU A N 1
ATOM 604 C CA . GLU A 1 84 ? 2.060 -7.796 -32.397 1.00 88.06 84 GLU A CA 1
ATOM 605 C C . GLU A 1 84 ? 2.083 -8.817 -31.252 1.00 88.06 84 GLU A C 1
ATOM 607 O O . GLU A 1 84 ? 1.394 -8.636 -30.249 1.00 88.06 84 GLU A O 1
ATOM 612 N N . ALA A 1 85 ? 2.926 -9.849 -31.351 1.00 86.88 85 ALA A N 1
ATOM 613 C CA . ALA A 1 85 ? 3.123 -10.819 -30.277 1.00 86.88 85 ALA A CA 1
ATOM 614 C C . ALA A 1 85 ? 3.673 -10.154 -29.002 1.00 86.88 85 ALA A C 1
ATOM 616 O O . ALA A 1 85 ? 3.190 -10.430 -27.904 1.00 86.88 85 ALA A O 1
ATOM 617 N N . LEU A 1 86 ? 4.629 -9.229 -29.143 1.00 84.81 86 LEU A N 1
ATOM 618 C CA . LEU A 1 86 ? 5.169 -8.443 -28.032 1.00 84.81 86 LEU A CA 1
ATOM 619 C C . LEU A 1 86 ? 4.137 -7.460 -27.464 1.00 84.81 86 LEU A C 1
ATOM 621 O O . LEU A 1 86 ? 4.080 -7.286 -26.250 1.00 84.81 86 LEU A O 1
ATOM 625 N N . ARG A 1 87 ? 3.284 -6.861 -28.306 1.00 80.25 87 ARG A N 1
ATOM 626 C CA . ARG A 1 87 ? 2.169 -6.004 -27.864 1.00 80.25 87 ARG A CA 1
ATOM 627 C C . ARG A 1 87 ? 1.115 -6.789 -27.081 1.00 80.25 87 ARG A C 1
ATOM 629 O O . ARG A 1 87 ? 0.495 -6.244 -26.174 1.00 80.25 87 ARG A O 1
ATOM 636 N N . GLY A 1 88 ? 0.919 -8.060 -27.424 1.00 69.25 88 GLY A N 1
ATOM 637 C CA . GLY A 1 88 ? 0.021 -8.973 -26.721 1.00 69.25 88 GLY A CA 1
ATOM 638 C C . GLY A 1 88 ? 0.498 -9.365 -25.320 1.00 69.25 88 GLY A C 1
ATOM 639 O O . GLY A 1 88 ? -0.290 -9.928 -24.559 1.00 69.25 88 GLY A O 1
ATOM 640 N N . ARG A 1 89 ? 1.753 -9.064 -24.949 1.00 73.94 89 ARG A N 1
ATOM 641 C CA . ARG A 1 89 ? 2.236 -9.247 -23.578 1.00 73.94 89 ARG A CA 1
ATOM 642 C C . ARG A 1 89 ? 1.531 -8.222 -22.680 1.00 73.94 89 ARG A C 1
ATOM 644 O O . ARG A 1 89 ? 1.762 -7.024 -22.852 1.00 73.94 89 ARG A O 1
ATOM 651 N N . PRO A 1 90 ? 0.674 -8.650 -21.734 1.00 64.44 90 PRO A N 1
ATOM 652 C CA . PRO A 1 90 ? 0.017 -7.712 -20.839 1.00 64.44 90 PRO A CA 1
ATOM 653 C C . PRO A 1 90 ? 1.087 -6.963 -20.046 1.00 64.44 90 PRO A C 1
ATOM 655 O O . PRO A 1 90 ? 2.002 -7.582 -19.499 1.00 64.44 90 PRO A O 1
ATOM 658 N N . LEU A 1 91 ? 0.982 -5.634 -20.016 1.00 73.12 91 LEU A N 1
ATOM 659 C CA . LEU A 1 91 ? 1.760 -4.823 -19.088 1.00 73.12 91 LEU A CA 1
ATOM 660 C C . LEU A 1 91 ? 1.445 -5.277 -17.661 1.00 73.12 91 LEU A C 1
ATOM 662 O O . LEU A 1 91 ? 0.321 -5.709 -17.379 1.00 73.12 91 LEU A O 1
ATOM 666 N N . ASP A 1 92 ? 2.429 -5.160 -16.771 1.00 85.81 92 ASP A N 1
ATOM 667 C CA . ASP A 1 92 ? 2.195 -5.413 -15.356 1.00 85.81 92 ASP A CA 1
ATOM 668 C C . ASP A 1 92 ? 1.029 -4.533 -14.878 1.00 85.81 92 ASP A C 1
ATOM 670 O O . ASP A 1 92 ? 0.954 -3.338 -15.178 1.00 85.81 92 ASP A O 1
ATOM 674 N N . SER A 1 93 ? 0.080 -5.146 -14.174 1.00 91.00 93 SER A N 1
ATOM 675 C CA . SER A 1 93 ? -1.161 -4.507 -13.740 1.00 91.00 93 SER A CA 1
ATOM 676 C C . SER A 1 93 ? -1.465 -4.935 -12.317 1.00 91.00 93 SER A C 1
ATOM 678 O O . SER A 1 93 ? -1.626 -6.123 -12.031 1.00 91.00 93 SER A O 1
ATOM 680 N N . LEU A 1 94 ? -1.601 -3.960 -11.421 1.00 92.69 94 LEU A N 1
ATOM 681 C CA . LEU A 1 94 ? -2.015 -4.205 -10.041 1.00 92.69 94 LEU A CA 1
ATOM 682 C C . LEU A 1 94 ? -3.422 -4.795 -10.022 1.00 92.69 94 LEU A C 1
ATOM 684 O O . LEU A 1 94 ? -3.723 -5.697 -9.239 1.00 92.69 94 LEU A O 1
ATOM 688 N N . LEU A 1 95 ? -4.277 -4.320 -10.925 1.00 91.00 95 LEU A N 1
ATOM 689 C CA . LEU A 1 95 ? -5.631 -4.821 -11.062 1.00 91.00 95 LEU A CA 1
ATOM 690 C C . LEU A 1 95 ? -5.662 -6.317 -11.376 1.00 91.00 95 LEU A C 1
ATOM 692 O O . LEU A 1 95 ? -6.337 -7.084 -10.688 1.00 91.00 95 LEU A O 1
ATOM 696 N N . ALA A 1 96 ? -4.917 -6.722 -12.405 1.00 91.00 96 ALA A N 1
ATOM 697 C CA . ALA A 1 96 ? -4.854 -8.110 -12.839 1.00 91.00 96 ALA A CA 1
ATOM 698 C C . ALA A 1 96 ? -4.191 -9.002 -11.780 1.00 91.00 96 ALA A C 1
ATOM 700 O O . ALA A 1 96 ? -4.643 -10.124 -11.560 1.00 91.00 96 ALA A O 1
ATOM 701 N N . SER A 1 97 ? -3.162 -8.499 -11.088 1.00 92.38 97 SER A N 1
ATOM 702 C CA . SER A 1 97 ? -2.448 -9.257 -10.057 1.00 92.38 97 SER A CA 1
ATOM 703 C C . SER A 1 97 ? -3.272 -9.507 -8.793 1.00 92.38 97 SER A C 1
ATOM 705 O O . SER A 1 97 ? -3.109 -10.554 -8.169 1.00 92.38 97 SER A O 1
ATOM 707 N N . PHE A 1 98 ? -4.142 -8.572 -8.392 1.00 91.44 98 PHE A N 1
ATOM 708 C CA . PHE A 1 98 ? -4.867 -8.673 -7.117 1.00 91.44 98 PHE A CA 1
ATOM 709 C C . PHE A 1 98 ? -6.358 -8.991 -7.247 1.00 91.44 98 PHE A C 1
ATOM 711 O O . PHE A 1 98 ? -6.938 -9.479 -6.276 1.00 91.44 98 PHE A O 1
ATOM 718 N N . GLY A 1 99 ? -6.979 -8.747 -8.405 1.00 80.31 99 GLY A N 1
ATOM 719 C CA . GLY A 1 99 ? -8.310 -9.232 -8.796 1.00 80.31 99 GLY A CA 1
ATOM 720 C C . GLY A 1 99 ? -9.523 -8.713 -8.006 1.00 80.31 99 GLY A C 1
ATOM 721 O O . GLY A 1 99 ? -10.614 -8.628 -8.565 1.00 80.31 99 GLY A O 1
ATOM 722 N N . ASP A 1 100 ? -9.392 -8.337 -6.731 1.00 78.81 100 ASP A N 1
ATOM 723 C CA . ASP A 1 100 ? -10.489 -7.825 -5.903 1.00 78.81 100 ASP A CA 1
ATOM 724 C C . ASP A 1 100 ? -10.459 -6.293 -5.832 1.00 78.81 100 ASP A C 1
ATOM 726 O O . ASP A 1 100 ? -9.536 -5.681 -5.292 1.00 78.81 100 ASP A O 1
ATOM 730 N N . HIS A 1 101 ? -11.509 -5.695 -6.391 1.00 75.31 101 HIS A N 1
ATOM 731 C CA . HIS A 1 101 ? -11.636 -4.262 -6.654 1.00 75.31 101 HIS A CA 1
ATOM 732 C C . HIS A 1 101 ? -12.539 -3.553 -5.645 1.00 75.31 101 HIS A C 1
ATOM 734 O O . HIS A 1 101 ? -12.786 -2.351 -5.761 1.00 75.31 101 HIS A O 1
ATOM 740 N N . ARG A 1 102 ? -13.112 -4.302 -4.703 1.00 82.38 102 ARG A N 1
ATOM 741 C CA . ARG A 1 102 ? -14.028 -3.742 -3.717 1.00 82.38 102 ARG A CA 1
ATOM 742 C C . ARG A 1 102 ? -13.234 -2.967 -2.663 1.00 82.38 102 ARG A C 1
ATOM 744 O O . ARG A 1 102 ? -12.091 -3.348 -2.378 1.00 82.38 102 ARG A O 1
ATOM 751 N N . PRO A 1 103 ? -13.832 -1.923 -2.062 1.00 77.50 103 PRO A N 1
ATOM 752 C CA . PRO A 1 103 ? -13.292 -1.319 -0.853 1.00 77.50 103 PRO A CA 1
ATOM 753 C C . PRO A 1 103 ? -12.970 -2.393 0.189 1.00 77.50 103 PRO A C 1
ATOM 755 O O . PRO A 1 103 ? -13.629 -3.439 0.234 1.00 77.50 103 PRO A O 1
ATOM 758 N N . SER A 1 104 ? -11.950 -2.141 1.014 1.00 71.00 104 SER A N 1
ATOM 759 C CA . SER A 1 104 ? -11.661 -3.007 2.160 1.00 71.00 104 SER A CA 1
ATOM 760 C C . SER A 1 104 ? -12.929 -3.195 2.997 1.00 71.00 104 SER A C 1
ATOM 762 O O . SER A 1 104 ? -13.751 -2.283 3.100 1.00 71.00 104 SER A O 1
ATOM 764 N N . SER A 1 105 ? -13.096 -4.386 3.579 1.00 71.38 105 SER A N 1
ATOM 765 C CA . SER A 1 105 ? -14.189 -4.653 4.515 1.00 71.38 105 SER A CA 1
ATOM 766 C C . SER A 1 105 ? -14.217 -3.589 5.608 1.00 71.38 105 SER A C 1
ATOM 768 O O . SER A 1 105 ? -13.154 -3.111 6.013 1.00 71.38 105 SER A O 1
ATOM 770 N N . GLU A 1 106 ? -15.421 -3.263 6.083 1.00 80.44 106 GLU A N 1
ATOM 771 C CA . GLU A 1 106 ? -15.636 -2.334 7.194 1.00 80.44 106 GLU A CA 1
ATOM 772 C C . GLU A 1 106 ? -14.613 -2.600 8.318 1.00 80.44 106 GLU A C 1
ATOM 774 O O . GLU A 1 106 ? -14.422 -3.768 8.682 1.00 80.44 106 GLU A O 1
ATOM 779 N N . PRO A 1 107 ? -13.910 -1.571 8.832 1.00 84.38 107 PRO A N 1
ATOM 780 C CA . PRO A 1 107 ? -12.836 -1.780 9.791 1.00 84.38 107 PRO A CA 1
ATOM 781 C C . PRO A 1 107 ? -13.324 -2.536 11.025 1.00 84.38 107 PRO A C 1
ATOM 783 O O . PRO A 1 107 ? -14.255 -2.117 11.716 1.00 84.38 107 PRO A O 1
ATOM 786 N N . VAL A 1 108 ? -12.659 -3.649 11.316 1.00 92.31 108 VAL A N 1
ATOM 787 C CA . VAL A 1 108 ? -12.882 -4.426 12.536 1.00 92.31 108 VAL A CA 1
ATOM 788 C C . VAL A 1 108 ? -11.727 -4.215 13.496 1.00 92.31 108 VAL A C 1
ATOM 790 O O . VAL A 1 108 ? -10.578 -4.054 13.078 1.00 92.31 108 VAL A O 1
ATOM 793 N N . ILE A 1 109 ? -12.032 -4.269 14.788 1.00 95.00 109 ILE A N 1
ATOM 794 C CA . ILE A 1 109 ? -11.026 -4.230 15.843 1.00 95.00 109 ILE A CA 1
ATOM 795 C C . ILE A 1 109 ? -10.166 -5.489 15.721 1.00 95.00 109 ILE A C 1
ATOM 797 O O . ILE A 1 109 ? -10.689 -6.601 15.641 1.00 95.00 109 ILE A O 1
ATOM 801 N N . GLY A 1 110 ? -8.849 -5.340 15.712 1.00 95.50 110 GLY A N 1
ATOM 802 C CA . GLY A 1 110 ? -7.899 -6.444 15.664 1.00 95.50 110 GLY A CA 1
ATOM 803 C C . GLY A 1 110 ? -7.016 -6.529 16.902 1.00 95.50 110 GLY A C 1
ATOM 804 O O . GLY A 1 110 ? -7.014 -5.672 17.783 1.00 95.50 110 GLY A O 1
ATOM 805 N N . ILE A 1 111 ? -6.252 -7.616 16.977 1.00 96.56 111 ILE A N 1
ATOM 806 C CA . ILE A 1 111 ? -5.295 -7.841 18.063 1.00 96.56 111 ILE A CA 1
ATOM 807 C C . ILE A 1 111 ? -4.194 -6.779 17.994 1.00 96.56 111 ILE A C 1
ATOM 809 O O . ILE A 1 111 ? -3.637 -6.525 16.927 1.00 96.56 111 ILE A O 1
ATOM 813 N N . GLY A 1 112 ? -3.856 -6.198 19.146 1.00 95.69 112 GLY A N 1
ATOM 814 C CA . GLY A 1 112 ? -2.864 -5.131 19.258 1.00 95.69 112 GLY A CA 1
ATOM 815 C C . GLY A 1 112 ? -3.406 -3.724 19.001 1.00 95.69 112 GLY A C 1
ATOM 816 O O . GLY A 1 112 ? -2.689 -2.770 19.289 1.00 95.69 112 GLY A O 1
ATOM 817 N N . ASP A 1 113 ? -4.647 -3.573 18.529 1.00 96.50 113 ASP A N 1
ATOM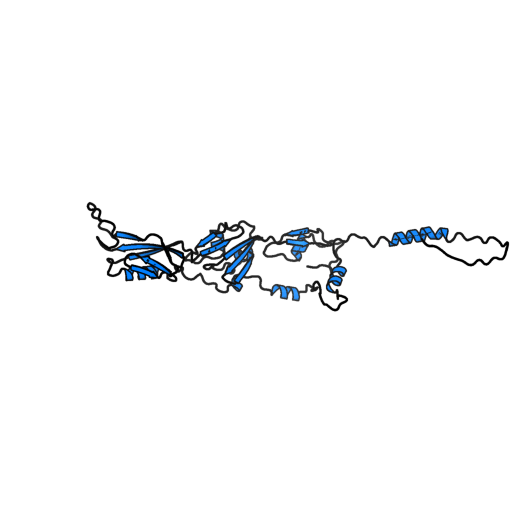 818 C CA . ASP A 1 113 ? -5.291 -2.259 18.490 1.00 96.50 113 ASP A CA 1
ATOM 819 C C . ASP A 1 113 ? -5.421 -1.690 19.894 1.00 96.50 113 ASP A C 1
ATOM 821 O O . ASP A 1 113 ? -5.584 -2.430 20.865 1.00 96.50 113 ASP A O 1
ATOM 825 N N . MET A 1 114 ? -5.387 -0.369 20.000 1.00 96.75 114 MET A N 1
ATOM 826 C CA . MET A 1 114 ? -5.692 0.299 21.254 1.00 96.75 114 MET A CA 1
ATOM 827 C C . MET A 1 114 ? -7.126 0.809 21.226 1.00 96.75 114 MET A C 1
ATOM 829 O O . MET A 1 114 ? -7.551 1.452 20.262 1.00 96.75 114 MET A O 1
ATOM 833 N N . VAL A 1 115 ? -7.866 0.494 22.284 1.00 97.06 115 VAL A N 1
ATOM 834 C CA . VAL A 1 115 ? -9.293 0.787 22.404 1.00 97.06 115 VAL A CA 1
ATOM 835 C C . VAL A 1 115 ? -9.545 1.529 23.709 1.00 97.06 115 VAL A C 1
ATOM 837 O O . VAL A 1 115 ? -9.028 1.141 24.758 1.00 97.06 115 VAL A O 1
ATOM 840 N N . SER A 1 116 ? -10.363 2.575 23.648 1.00 97.06 116 SER A N 1
ATOM 841 C CA . SER A 1 116 ? -10.959 3.222 24.815 1.00 97.06 116 SER A CA 1
ATOM 842 C C . SER A 1 116 ? -12.467 2.994 24.825 1.00 97.06 116 SER A C 1
ATOM 844 O O . SER A 1 116 ? -13.102 2.822 23.779 1.00 97.06 116 SER A O 1
ATOM 846 N N . VAL A 1 117 ? -13.041 2.953 26.026 1.00 96.56 117 VAL A N 1
ATOM 847 C CA . VAL A 1 117 ? -14.476 2.727 26.213 1.00 96.56 117 VAL A CA 1
ATOM 848 C C . VAL A 1 117 ? -15.020 3.817 27.118 1.00 96.56 117 VAL A C 1
ATOM 850 O O . VAL A 1 117 ? -14.572 3.966 28.253 1.00 96.56 117 VAL A O 1
ATOM 853 N N . SER A 1 118 ? -15.993 4.568 26.626 1.00 94.94 118 SER A N 1
ATOM 854 C CA . SER A 1 118 ? -16.733 5.541 27.423 1.00 94.94 118 SER A CA 1
ATOM 855 C C . SER A 1 118 ? -18.092 4.957 27.770 1.00 94.94 118 SER A C 1
ATOM 857 O O . SER A 1 118 ? -18.792 4.457 26.891 1.00 94.94 118 SER A O 1
ATOM 859 N N . VAL A 1 119 ? -18.453 5.011 29.047 1.00 92.50 119 VAL A N 1
ATOM 860 C CA . VAL A 1 119 ? -19.719 4.488 29.565 1.00 92.50 119 VAL A CA 1
ATOM 861 C C . VAL A 1 119 ? -20.478 5.627 30.227 1.00 92.50 119 VAL A C 1
ATOM 863 O O . VAL A 1 119 ? -19.920 6.323 31.072 1.00 92.50 119 VAL A O 1
ATOM 866 N N . TRP A 1 120 ? -21.744 5.806 29.867 1.00 90.94 120 TRP A N 1
ATOM 867 C CA . TRP A 1 120 ? -22.677 6.726 30.513 1.00 90.94 120 TRP A CA 1
ATOM 868 C C . TRP A 1 120 ? -23.798 5.940 31.183 1.00 90.94 120 TRP A C 1
ATOM 870 O O . TRP A 1 120 ? -24.213 4.902 30.676 1.00 90.94 120 TRP A O 1
ATOM 880 N N . GLU A 1 121 ? -24.310 6.456 32.296 1.00 88.06 121 GLU A N 1
ATOM 881 C CA . GLU A 1 121 ? -25.472 5.899 32.995 1.00 88.06 121 GLU A CA 1
ATOM 882 C C . GLU A 1 121 ? -26.564 6.956 33.176 1.00 88.06 121 GLU A C 1
ATOM 884 O O . GLU A 1 121 ? -26.285 8.150 33.361 1.00 88.06 121 GLU A O 1
ATOM 889 N N . ALA A 1 122 ? -27.820 6.507 33.159 1.00 79.88 122 ALA A N 1
ATOM 890 C CA . ALA A 1 122 ? -28.965 7.352 33.458 1.00 79.88 122 ALA A CA 1
ATOM 891 C C . ALA A 1 122 ? -29.220 7.371 34.975 1.00 79.88 122 ALA A C 1
ATOM 893 O O . ALA A 1 122 ? -29.618 6.371 35.562 1.00 79.88 122 ALA A O 1
ATOM 894 N N . GLY A 1 123 ? -29.013 8.521 35.621 1.00 69.88 123 GLY A N 1
ATOM 895 C CA . GLY A 1 123 ? -29.350 8.734 37.034 1.00 69.88 123 GLY A CA 1
ATOM 896 C C . GLY A 1 123 ? -28.162 9.088 37.932 1.00 69.88 123 GLY A C 1
ATOM 897 O O . GLY A 1 123 ? -26.997 9.011 37.544 1.00 69.88 123 GLY A O 1
ATOM 898 N N . SER A 1 124 ? -28.465 9.529 39.154 1.00 64.81 124 SER A N 1
ATOM 899 C CA . SER A 1 124 ? -27.469 9.830 40.186 1.00 64.81 124 SER A CA 1
ATOM 900 C C . SER A 1 124 ? -27.147 8.576 41.012 1.00 64.81 124 SER A C 1
ATOM 902 O O . SER A 1 124 ? -28.047 7.862 41.439 1.00 64.81 124 SER A O 1
ATOM 904 N N . GLY A 1 125 ? -25.855 8.313 41.254 1.00 66.19 125 GLY A N 1
ATOM 905 C CA . GLY A 1 125 ? -25.393 7.197 42.098 1.00 66.19 125 GLY A CA 1
ATOM 906 C C . GLY A 1 125 ? -25.127 5.868 41.376 1.00 66.19 125 GLY A C 1
ATOM 907 O O . GLY A 1 125 ? -25.004 4.846 42.042 1.00 66.19 125 GLY A O 1
ATOM 908 N N . GLY A 1 126 ? -25.041 5.870 40.041 1.00 70.62 126 GLY A N 1
ATOM 909 C CA . GLY A 1 126 ? -24.699 4.685 39.246 1.00 70.62 126 GLY A CA 1
ATOM 910 C C . GLY A 1 126 ? -23.259 4.182 39.443 1.00 70.62 126 GLY A C 1
ATOM 911 O O . GLY A 1 126 ? -22.406 4.871 40.011 1.00 70.62 126 GLY A O 1
ATOM 912 N N . LEU A 1 127 ? -22.981 2.973 38.955 1.00 74.44 127 LEU A N 1
ATOM 913 C CA . LEU A 1 127 ? -21.712 2.250 39.103 1.00 74.44 127 LEU A CA 1
ATOM 914 C C . LEU A 1 127 ? -20.497 3.004 38.538 1.00 74.44 127 LEU A C 1
ATOM 916 O O . LEU A 1 127 ? -19.371 2.846 39.012 1.00 74.44 127 LEU A O 1
ATOM 920 N N . PHE A 1 128 ? -20.744 3.835 37.529 1.00 74.38 128 PHE A N 1
ATOM 921 C CA . PHE A 1 128 ? -19.771 4.647 36.807 1.00 74.38 128 PHE A CA 1
ATOM 922 C C . PHE A 1 128 ? -19.882 6.136 37.155 1.00 74.38 128 PHE A C 1
ATOM 924 O O . PHE A 1 128 ? -19.275 6.991 36.505 1.00 74.38 128 PHE A O 1
ATOM 931 N N . SER A 1 129 ? -20.618 6.470 38.218 1.00 67.00 129 SER A N 1
ATOM 932 C CA . SER A 1 129 ? -20.604 7.810 38.786 1.00 67.00 129 SER A CA 1
ATOM 933 C C . SER A 1 129 ? -19.354 8.018 39.651 1.00 67.00 129 SER A C 1
ATOM 935 O O . SER A 1 129 ? -19.099 7.281 40.597 1.00 67.00 129 SER A O 1
ATOM 937 N N . GLY A 1 130 ? -18.538 9.028 39.321 1.00 61.72 130 GLY A N 1
ATOM 938 C CA . GLY A 1 130 ? -17.393 9.417 40.155 1.00 61.72 130 GLY A CA 1
ATOM 939 C C . GLY A 1 130 ? -17.809 9.813 41.586 1.00 61.72 130 GLY A C 1
ATOM 940 O O . GLY A 1 130 ? -19.002 10.047 41.823 1.00 61.72 130 GLY A O 1
ATOM 941 N N . PRO A 1 131 ? -16.850 9.932 42.533 1.00 55.19 131 PRO A N 1
ATOM 942 C CA . PRO A 1 131 ? -17.136 10.152 43.950 1.00 55.19 131 PRO A CA 1
ATOM 943 C C . PRO A 1 131 ? -18.129 11.296 44.166 1.00 55.19 131 PRO A C 1
ATOM 945 O O . PRO A 1 131 ? -18.003 12.366 43.564 1.00 55.19 131 PRO A O 1
ATOM 948 N N . LEU A 1 132 ? -19.124 11.072 45.026 1.00 53.53 132 LEU A N 1
ATOM 949 C CA . LEU A 1 132 ? -20.064 12.109 45.437 1.00 53.53 132 LEU A CA 1
ATOM 950 C C . LEU A 1 132 ? -19.287 13.203 46.179 1.00 53.53 132 LEU A C 1
ATOM 952 O O . LEU A 1 132 ? -18.936 13.049 47.346 1.00 53.53 132 LEU A O 1
ATOM 956 N N . VAL A 1 133 ? -19.004 14.316 45.504 1.00 56.16 133 VAL A N 1
ATOM 957 C CA . VAL A 1 133 ? -18.566 15.536 46.184 1.00 56.16 133 VAL A CA 1
ATOM 958 C C . VAL A 1 133 ? -19.789 16.060 46.928 1.00 56.16 133 VAL A C 1
ATOM 960 O O . VAL A 1 133 ? -20.750 16.499 46.298 1.00 56.16 133 VAL A O 1
ATOM 963 N N . ALA A 1 134 ? -19.753 15.960 48.258 1.00 55.06 134 ALA A N 1
ATOM 964 C CA . ALA A 1 134 ? -20.888 16.154 49.166 1.00 55.06 134 ALA A CA 1
ATOM 965 C C . ALA A 1 134 ? -21.585 17.529 49.077 1.00 55.06 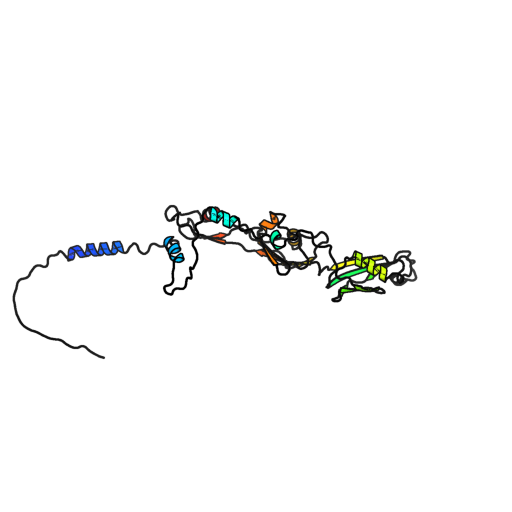134 ALA A C 1
ATOM 967 O O . ALA A 1 134 ? -22.645 17.699 49.665 1.00 55.06 134 ALA A O 1
ATOM 968 N N . ASP A 1 135 ? -21.030 18.478 48.319 1.00 52.41 135 ASP A N 1
ATOM 969 C CA . ASP A 1 135 ? -21.499 19.865 48.243 1.00 52.41 135 ASP A CA 1
ATOM 970 C C . ASP A 1 135 ? -21.897 20.315 46.821 1.00 52.41 135 ASP A C 1
ATOM 972 O O . ASP A 1 135 ? -22.034 21.501 46.531 1.00 52.41 135 ASP A O 1
ATOM 976 N N . ARG A 1 136 ? -22.063 19.375 45.877 1.00 53.16 136 ARG A N 1
ATOM 977 C CA . ARG A 1 136 ? -22.602 19.681 44.539 1.00 53.16 136 ARG A CA 1
ATOM 978 C C . ARG A 1 136 ? -23.653 18.662 44.118 1.00 53.16 136 ARG A C 1
ATOM 980 O O . ARG A 1 136 ? -23.336 17.526 43.766 1.00 53.16 136 ARG A O 1
ATOM 987 N N . PHE A 1 137 ? -24.910 19.100 44.074 1.00 49.47 137 PHE A N 1
ATOM 988 C CA . PHE A 1 137 ? -25.988 18.364 43.420 1.00 49.47 137 PHE A CA 1
ATOM 989 C C . PHE A 1 137 ? -25.718 18.326 41.907 1.00 49.47 137 PHE A C 1
ATOM 991 O O . PHE A 1 137 ? -25.912 19.309 41.198 1.00 49.47 137 PHE A O 1
ATOM 998 N N . SER A 1 138 ? -25.206 17.201 41.408 1.00 50.22 138 SER A N 1
ATOM 999 C CA . SER A 1 138 ? -25.002 16.977 39.975 1.00 50.22 138 SER A CA 1
ATOM 1000 C C . SER A 1 138 ? -26.209 16.218 39.427 1.00 50.22 138 SER A C 1
ATOM 1002 O O . SER A 1 138 ? -26.253 14.989 39.460 1.00 50.22 138 SER A O 1
ATOM 1004 N N . ALA A 1 139 ? -27.209 16.975 38.975 1.00 48.53 139 ALA A N 1
ATOM 1005 C CA . ALA A 1 139 ? -28.339 16.469 38.205 1.00 48.53 139 ALA A CA 1
ATOM 1006 C C . ALA A 1 139 ? -27.900 16.284 36.747 1.00 48.53 139 ALA A C 1
ATOM 1008 O O . ALA A 1 139 ? -27.991 17.204 35.939 1.00 48.53 139 ALA A O 1
ATOM 1009 N N . GLY A 1 140 ? -27.348 15.122 36.417 1.00 54.66 140 GLY A N 1
ATOM 1010 C CA . GLY A 1 140 ? -26.948 14.820 35.047 1.00 54.66 140 GLY A CA 1
ATOM 1011 C C . GLY A 1 140 ? -26.337 13.435 34.912 1.00 54.66 140 GLY A C 1
ATOM 1012 O O . GLY A 1 140 ? -25.720 12.936 35.851 1.00 54.66 140 GLY A O 1
ATOM 1013 N N . SER A 1 141 ? -26.525 12.833 33.737 1.00 55.78 141 SER A N 1
ATOM 1014 C CA . SER A 1 141 ? -25.847 11.615 33.286 1.00 55.78 141 SER A CA 1
ATOM 1015 C C . SER A 1 141 ? -24.349 11.708 33.571 1.00 55.78 141 SER A C 1
ATOM 1017 O O . SER A 1 141 ? -23.681 12.624 33.081 1.00 55.78 141 SER A O 1
ATOM 1019 N N . LYS A 1 142 ? -23.821 10.784 34.374 1.00 70.25 142 LYS A N 1
ATOM 1020 C CA . LYS A 1 142 ? -22.391 10.725 34.698 1.00 70.25 142 LYS A CA 1
ATOM 1021 C C . LYS A 1 142 ? -21.709 9.698 33.801 1.00 70.25 142 LYS A C 1
ATOM 1023 O O . LYS A 1 142 ? -22.301 8.675 33.466 1.00 70.25 142 LYS A O 1
ATOM 1028 N N . SER A 1 143 ? -20.483 10.010 33.390 1.00 78.81 143 SER A N 1
ATOM 1029 C CA . SER A 1 143 ? -19.700 9.201 32.459 1.00 78.81 143 SER A CA 1
ATOM 1030 C C . SER A 1 143 ? -18.405 8.712 33.092 1.00 78.81 143 SER A C 1
ATOM 1032 O O . SER A 1 143 ? -17.699 9.510 33.715 1.00 78.81 143 SER A O 1
ATOM 1034 N N . ALA A 1 144 ? -18.040 7.460 32.845 1.00 85.75 144 ALA A N 1
ATOM 1035 C CA . ALA A 1 144 ? -16.707 6.939 33.109 1.00 85.75 144 ALA A CA 1
ATOM 1036 C C . ALA A 1 144 ? -15.963 6.697 31.796 1.00 85.75 144 ALA A C 1
ATOM 1038 O O . ALA A 1 144 ? -16.498 6.101 30.861 1.00 85.75 144 ALA A O 1
ATOM 1039 N N . LEU A 1 145 ? -14.704 7.131 31.751 1.00 89.19 145 LEU A N 1
ATOM 1040 C CA . LEU A 1 145 ? -13.768 6.754 30.701 1.00 89.19 145 LEU A CA 1
ATOM 1041 C C . LEU A 1 145 ? -12.930 5.584 31.204 1.00 89.19 145 LEU A C 1
ATOM 1043 O O . LEU A 1 145 ? -12.156 5.725 32.152 1.00 89.19 145 LEU A O 1
ATOM 1047 N N . ILE A 1 146 ? -13.063 4.440 30.548 1.00 91.69 146 ILE A N 1
ATOM 1048 C CA . ILE A 1 146 ? -12.129 3.333 30.696 1.00 91.69 146 ILE A CA 1
ATOM 1049 C C . ILE A 1 146 ? -10.899 3.695 29.858 1.00 91.69 146 ILE A C 1
ATOM 1051 O O . ILE A 1 146 ? -11.042 3.921 28.648 1.00 91.69 146 ILE A O 1
ATOM 1055 N N . PRO A 1 147 ? -9.708 3.786 30.481 1.00 91.56 147 PRO A N 1
ATOM 1056 C CA . PRO A 1 147 ? -8.497 4.188 29.789 1.00 91.56 147 PRO A CA 1
ATOM 1057 C C . PRO A 1 147 ? -8.199 3.316 28.576 1.00 91.56 147 PRO A C 1
ATOM 1059 O O . PRO A 1 147 ? -8.602 2.154 28.490 1.00 91.56 147 PRO A O 1
ATOM 1062 N N . GLU A 1 148 ? -7.440 3.902 27.660 1.00 95.56 148 GLU A N 1
ATOM 1063 C CA . GLU A 1 148 ? -6.937 3.209 26.490 1.00 95.56 148 GLU A CA 1
ATOM 1064 C C . GLU A 1 148 ? -6.155 1.949 26.893 1.00 95.56 148 GLU A C 1
ATOM 1066 O O . GLU A 1 148 ? -5.233 2.004 27.710 1.00 95.56 148 GLU A O 1
ATOM 1071 N N . GLN A 1 149 ? -6.513 0.812 26.300 1.00 96.69 149 GLN A N 1
ATOM 1072 C CA . GLN A 1 149 ? -5.862 -0.470 26.551 1.00 96.69 149 GLN A CA 1
ATOM 1073 C C . GLN A 1 149 ? -5.662 -1.257 25.249 1.00 96.69 149 GLN A C 1
ATOM 1075 O O . GLN A 1 149 ? -6.469 -1.120 24.324 1.00 96.69 149 GLN A O 1
ATOM 1080 N N . PRO A 1 150 ? -4.610 -2.088 25.161 1.00 97.50 150 PRO A N 1
ATOM 1081 C CA . PRO A 1 150 ? -4.391 -2.938 24.002 1.00 97.50 150 PRO A CA 1
ATOM 1082 C C . PRO A 1 150 ? -5.389 -4.096 23.974 1.00 97.50 150 PRO A C 1
ATOM 1084 O O . PRO A 1 150 ? -5.658 -4.732 24.996 1.00 97.50 150 PRO A O 1
ATOM 1087 N N . VAL A 1 151 ? -5.861 -4.443 22.780 1.00 97.94 151 VAL A N 1
ATOM 1088 C CA . VAL A 1 151 ? -6.558 -5.704 22.534 1.00 97.94 151 VAL A CA 1
ATOM 1089 C C . VAL A 1 151 ? -5.557 -6.840 22.708 1.00 97.94 151 VAL A C 1
ATOM 1091 O O . VAL A 1 151 ? -4.580 -6.953 21.961 1.00 97.94 151 VAL A O 1
ATOM 1094 N N . GLY A 1 152 ? -5.796 -7.681 23.714 1.00 96.94 152 GLY A N 1
ATOM 1095 C CA . GLY A 1 152 ? -4.905 -8.782 24.065 1.00 96.94 152 GLY A CA 1
ATOM 1096 C C . GLY A 1 152 ? -4.772 -9.825 22.954 1.00 96.94 152 GLY A C 1
ATOM 1097 O O . GLY A 1 152 ? -5.568 -9.881 22.019 1.00 96.94 152 GLY A O 1
ATOM 1098 N N . ARG A 1 153 ? -3.785 -10.722 23.081 1.00 96.00 153 ARG A N 1
ATOM 1099 C CA . ARG A 1 153 ? -3.616 -11.870 22.163 1.00 96.00 153 ARG A CA 1
ATOM 1100 C C . ARG A 1 153 ? -4.806 -12.828 22.174 1.00 96.00 153 ARG A C 1
ATOM 1102 O O . ARG A 1 153 ? -5.035 -13.529 21.199 1.00 96.00 153 ARG A O 1
ATOM 1109 N N . ASP A 1 154 ? -5.563 -12.843 23.266 1.00 96.38 154 ASP A N 1
ATOM 1110 C CA . ASP A 1 154 ? -6.830 -13.558 23.367 1.00 96.38 154 ASP A CA 1
ATOM 1111 C C . ASP A 1 154 ? -7.977 -12.834 22.633 1.00 96.38 154 ASP A C 1
ATOM 1113 O O . ASP A 1 154 ? -9.099 -13.334 22.616 1.00 96.38 154 ASP A O 1
ATOM 1117 N N . GLY A 1 155 ? -7.724 -11.665 22.041 1.00 97.06 155 GLY A N 1
ATOM 1118 C CA . GLY A 1 155 ? -8.696 -10.865 21.307 1.00 97.06 155 GLY A CA 1
ATOM 1119 C C . GLY A 1 155 ? -9.681 -10.109 22.196 1.00 97.06 155 GLY A C 1
ATOM 1120 O O . GLY A 1 155 ? -10.761 -9.760 21.720 1.00 97.06 155 GLY A O 1
ATOM 1121 N N . ALA A 1 156 ? -9.363 -9.901 23.479 1.00 97.94 156 ALA A N 1
ATOM 1122 C CA . ALA A 1 156 ? -10.258 -9.262 24.443 1.00 97.94 156 ALA A CA 1
ATOM 1123 C C . ALA A 1 156 ? -9.690 -7.980 25.067 1.00 97.94 156 ALA A C 1
ATOM 1125 O O . ALA A 1 156 ? -8.473 -7.792 25.129 1.00 97.94 156 ALA A O 1
ATOM 1126 N N . ILE A 1 157 ? -10.596 -7.155 25.598 1.00 97.88 157 ILE A N 1
ATOM 1127 C CA . ILE A 1 157 ? -10.312 -6.031 26.504 1.00 97.88 157 ILE A CA 1
ATOM 1128 C C . ILE A 1 157 ? -10.978 -6.270 27.864 1.00 97.88 157 ILE A C 1
ATOM 1130 O O . ILE A 1 157 ? -11.908 -7.071 27.980 1.00 97.88 157 ILE A O 1
ATOM 1134 N N . SER A 1 158 ? -10.500 -5.588 28.900 1.00 97.44 158 SER A N 1
ATOM 1135 C CA . SER A 1 158 ? -11.077 -5.632 30.242 1.00 97.44 158 SER A CA 1
ATOM 1136 C C . SER A 1 158 ? -11.989 -4.433 30.469 1.00 97.44 158 SER A C 1
ATOM 1138 O O . SER A 1 158 ? -11.553 -3.286 30.372 1.00 97.44 158 SER A O 1
ATOM 1140 N N . VAL A 1 159 ? -13.240 -4.694 30.830 1.00 96.31 159 VAL A N 1
ATOM 1141 C CA . VAL A 1 159 ? -14.236 -3.674 31.165 1.00 96.31 159 VAL A CA 1
ATOM 1142 C C . VAL A 1 159 ? -14.682 -3.915 32.610 1.00 96.31 159 VAL A C 1
ATOM 1144 O O . VAL A 1 159 ? -15.154 -5.012 32.917 1.00 96.31 159 VAL A O 1
ATOM 1147 N N . PRO A 1 160 ? -14.530 -2.946 33.533 1.00 93.25 160 PRO A N 1
ATOM 1148 C CA . PRO A 1 160 ? -14.984 -3.110 34.911 1.00 93.25 160 PRO A CA 1
ATOM 1149 C C . PRO A 1 160 ? -16.447 -3.565 34.969 1.00 93.25 160 PRO A C 1
ATOM 1151 O O . PRO A 1 160 ? -17.287 -3.048 34.238 1.00 93.25 160 PRO A O 1
ATOM 1154 N N . TYR A 1 161 ? -16.734 -4.554 35.820 1.00 93.19 161 TYR A N 1
ATOM 1155 C CA . TYR A 1 161 ? -18.058 -5.168 36.031 1.00 93.19 161 TYR A CA 1
ATOM 1156 C C . TYR A 1 161 ? -18.643 -5.976 34.854 1.00 93.19 161 TYR A C 1
ATOM 1158 O O . TYR A 1 161 ? -19.441 -6.887 35.085 1.00 93.19 161 TYR A O 1
ATOM 1166 N N . ALA A 1 162 ? -18.201 -5.728 33.620 1.00 94.12 162 ALA A N 1
ATOM 1167 C CA . ALA A 1 162 ? -18.496 -6.553 32.444 1.00 94.12 162 ALA A CA 1
ATOM 1168 C C . ALA A 1 162 ? -17.443 -7.659 32.194 1.00 94.12 162 ALA A C 1
ATOM 1170 O O . ALA A 1 162 ? -17.696 -8.608 31.463 1.00 94.12 162 ALA A O 1
ATOM 1171 N N . GLY A 1 163 ? -16.273 -7.593 32.837 1.00 94.88 163 GLY A N 1
ATOM 1172 C CA . GLY A 1 163 ? -15.238 -8.625 32.753 1.00 94.88 163 GLY A CA 1
ATOM 1173 C C . GLY A 1 163 ? -14.393 -8.540 31.478 1.00 94.88 163 GLY A C 1
ATOM 1174 O O . GLY A 1 163 ? -14.062 -7.450 31.008 1.00 94.88 163 GLY A O 1
ATOM 1175 N N . ARG A 1 164 ? -13.977 -9.698 30.942 1.00 96.62 164 ARG A N 1
ATOM 1176 C CA . ARG A 1 164 ? -13.201 -9.780 29.691 1.00 96.62 164 ARG A CA 1
ATOM 1177 C C . ARG A 1 164 ? -14.138 -9.891 28.493 1.00 96.62 164 ARG A C 1
ATOM 1179 O O . ARG A 1 164 ? -14.838 -10.887 28.349 1.00 96.62 164 ARG A O 1
ATOM 1186 N N . ILE A 1 165 ? -14.072 -8.917 27.594 1.00 97.69 165 ILE A N 1
ATOM 1187 C CA . ILE A 1 165 ? -14.958 -8.796 26.434 1.00 97.69 165 ILE A CA 1
ATOM 1188 C C . ILE A 1 165 ? -14.179 -9.089 25.153 1.00 97.69 165 ILE A C 1
ATOM 1190 O O . ILE A 1 165 ? -13.175 -8.433 24.887 1.00 97.69 165 ILE A O 1
ATOM 1194 N N . LYS A 1 166 ? -14.624 -10.066 24.350 1.00 97.81 166 LYS A N 1
ATOM 1195 C CA . LYS A 1 166 ? -14.006 -10.412 23.054 1.00 97.81 166 LYS A CA 1
ATOM 1196 C C . LYS A 1 166 ? -14.358 -9.364 21.999 1.00 97.81 166 LYS A C 1
ATOM 1198 O O . LYS A 1 166 ? -15.520 -9.257 21.615 1.00 97.81 166 LYS A O 1
ATOM 1203 N N . VAL A 1 167 ? -13.351 -8.651 21.502 1.00 97.62 167 VAL A N 1
ATOM 1204 C CA . VAL A 1 167 ? -13.505 -7.539 20.548 1.00 97.62 167 VAL A CA 1
ATOM 1205 C C . VAL A 1 167 ? -12.834 -7.792 19.201 1.00 97.62 167 VAL A C 1
ATOM 1207 O O . VAL A 1 167 ? -13.254 -7.213 18.206 1.00 97.62 167 VAL A O 1
ATOM 1210 N N . ALA A 1 168 ? -11.827 -8.669 19.142 1.00 96.81 168 ALA A N 1
ATOM 1211 C CA . ALA A 1 168 ? -11.134 -8.962 17.893 1.00 96.81 168 ALA A CA 1
ATOM 1212 C C . ALA A 1 168 ? -12.097 -9.545 16.840 1.00 96.81 168 ALA A C 1
ATOM 1214 O O . ALA A 1 168 ? -12.865 -10.463 17.130 1.00 96.81 168 ALA A O 1
ATOM 1215 N N . GLY A 1 169 ? -12.043 -9.009 15.621 1.00 94.62 169 GLY A N 1
ATOM 1216 C CA . GLY A 1 169 ? -12.916 -9.367 14.503 1.00 94.62 169 GLY A CA 1
ATOM 1217 C C . GLY A 1 169 ? -14.317 -8.749 14.556 1.00 94.62 169 GLY A C 1
ATOM 1218 O O . GLY A 1 169 ? -15.139 -9.078 13.706 1.00 94.62 169 GLY A O 1
ATOM 1219 N N . ARG A 1 170 ? -14.610 -7.872 15.526 1.00 95.38 170 ARG A N 1
ATOM 1220 C CA . ARG A 1 170 ? -15.909 -7.194 15.656 1.00 95.38 170 ARG A CA 1
ATOM 1221 C C . ARG A 1 170 ? -15.810 -5.722 15.277 1.00 95.38 170 ARG A C 1
ATOM 1223 O O . ARG A 1 170 ? -14.753 -5.104 15.419 1.00 95.38 170 ARG A O 1
ATOM 1230 N N . ARG A 1 171 ? -16.931 -5.147 14.842 1.00 94.06 171 ARG A N 1
ATOM 1231 C CA . ARG A 1 171 ? -17.057 -3.696 14.664 1.00 94.06 171 ARG A CA 1
ATOM 1232 C C . ARG A 1 171 ? -17.256 -3.031 16.019 1.00 94.06 171 ARG A C 1
ATOM 1234 O O . ARG A 1 171 ? -17.748 -3.656 16.959 1.00 94.06 171 ARG A O 1
ATOM 1241 N N . THR A 1 172 ? -16.918 -1.751 16.114 1.00 94.50 172 THR A N 1
ATOM 1242 C CA . THR A 1 172 ? -17.094 -0.965 17.346 1.00 94.50 172 THR A CA 1
ATOM 1243 C C . THR A 1 172 ? -18.539 -1.000 17.840 1.00 94.50 172 THR A C 1
ATOM 1245 O O . THR A 1 172 ? -18.761 -1.244 19.020 1.00 94.50 172 THR A O 1
ATOM 1248 N N . GLN A 1 173 ? -19.512 -0.883 16.932 1.00 95.50 173 GLN A N 1
ATOM 1249 C CA . GLN A 1 173 ? -20.946 -0.952 17.242 1.00 95.50 173 GLN A CA 1
ATOM 1250 C C . GLN A 1 173 ? -21.358 -2.301 17.851 1.00 95.50 173 GLN A C 1
ATOM 1252 O O . GLN A 1 173 ? -22.093 -2.341 18.835 1.00 95.50 173 GLN A O 1
ATOM 1257 N N . ASP A 1 174 ? -20.839 -3.409 17.312 1.00 96.69 174 ASP A N 1
ATOM 1258 C CA . ASP A 1 174 ? -21.141 -4.746 17.831 1.00 96.69 174 ASP A CA 1
ATOM 1259 C C . ASP A 1 174 ? -20.547 -4.928 19.241 1.00 96.69 174 ASP A C 1
ATOM 1261 O O . ASP A 1 174 ? -21.134 -5.592 20.096 1.00 96.69 174 ASP A O 1
ATOM 1265 N N . VAL A 1 175 ? -19.382 -4.324 19.503 1.00 97.50 175 VAL A N 1
ATOM 1266 C CA . VAL A 1 175 ? -18.753 -4.321 20.832 1.00 97.50 175 VAL A CA 1
ATOM 1267 C C . VAL A 1 175 ? -19.496 -3.408 21.808 1.00 97.50 175 VAL A C 1
ATOM 1269 O O . VAL A 1 175 ? -19.633 -3.778 22.969 1.00 97.50 175 VAL A O 1
ATOM 1272 N N . GLN A 1 176 ? -20.011 -2.258 21.363 1.00 97.56 176 GLN A N 1
ATOM 1273 C CA . GLN A 1 176 ? -20.838 -1.374 22.194 1.00 97.56 176 GLN A CA 1
ATOM 1274 C C . GLN A 1 176 ? -22.059 -2.124 22.729 1.00 97.56 176 GLN A C 1
ATOM 1276 O O . GLN A 1 176 ? -22.219 -2.229 23.943 1.00 97.56 176 GLN A O 1
ATOM 1281 N N . ALA A 1 177 ? -22.837 -2.744 21.837 1.00 97.81 177 ALA A N 1
ATOM 1282 C CA . ALA A 1 177 ? -24.008 -3.528 22.221 1.00 97.81 177 ALA A CA 1
ATOM 1283 C C . ALA A 1 177 ? -23.645 -4.699 23.152 1.00 97.81 177 ALA A C 1
ATOM 1285 O O . ALA A 1 177 ? -24.366 -5.002 24.101 1.00 97.81 177 ALA A O 1
ATOM 1286 N N . LEU A 1 178 ? -22.503 -5.355 22.916 1.00 97.56 178 LEU A N 1
ATOM 1287 C CA . LEU A 1 178 ? -22.007 -6.426 23.782 1.00 97.56 178 LEU A CA 1
ATOM 1288 C C . LEU A 1 178 ? -21.713 -5.921 25.203 1.00 97.56 178 LEU A C 1
ATOM 1290 O O . LEU A 1 178 ? -22.127 -6.554 26.169 1.00 97.56 178 LEU A O 1
ATOM 1294 N N . ILE A 1 179 ? -21.028 -4.784 25.342 1.00 97.31 179 ILE A N 1
ATOM 1295 C CA . ILE A 1 179 ? -20.703 -4.210 26.653 1.00 97.31 179 ILE A CA 1
ATOM 1296 C C . ILE A 1 179 ? -21.971 -3.724 27.365 1.00 97.31 179 ILE A C 1
ATOM 1298 O O . ILE A 1 179 ? -22.112 -3.955 28.563 1.00 97.31 179 ILE A O 1
ATOM 1302 N N . GLU A 1 180 ? -22.905 -3.094 26.651 1.00 96.75 180 GLU A N 1
ATOM 1303 C CA . GLU A 1 180 ? -24.198 -2.671 27.209 1.00 96.75 180 GLU A CA 1
ATOM 1304 C C . GLU A 1 180 ? -24.971 -3.856 27.789 1.00 96.75 180 GLU A C 1
ATOM 1306 O O . GLU A 1 180 ? -25.449 -3.783 28.922 1.00 96.75 180 GLU A O 1
ATOM 1311 N N . ASN A 1 181 ? -25.016 -4.975 27.061 1.00 96.88 181 ASN A N 1
ATOM 1312 C CA . ASN A 1 181 ? -25.650 -6.205 27.528 1.00 96.88 181 ASN A CA 1
ATOM 1313 C C . ASN A 1 181 ? -24.951 -6.788 28.766 1.00 96.88 181 ASN A C 1
ATOM 1315 O O . ASN A 1 181 ? -25.620 -7.206 29.706 1.00 96.88 181 ASN A O 1
ATOM 1319 N N . GLU A 1 182 ? -23.618 -6.784 28.809 1.00 96.25 182 GLU A N 1
ATOM 1320 C CA . GLU A 1 182 ? -22.853 -7.298 29.958 1.00 96.25 182 GLU A CA 1
ATOM 1321 C C . GLU A 1 182 ? -22.938 -6.401 31.203 1.00 96.25 182 GLU A C 1
ATOM 1323 O O . GLU A 1 182 ? -22.742 -6.866 32.334 1.00 96.25 182 GLU A O 1
ATOM 1328 N N . LEU A 1 183 ? -23.232 -5.114 31.013 1.00 94.88 183 LEU A N 1
ATOM 1329 C CA . LEU A 1 183 ? -23.504 -4.154 32.082 1.00 94.88 183 LEU A CA 1
ATOM 1330 C C . LEU A 1 183 ? -24.989 -4.099 32.469 1.00 94.88 183 LEU A C 1
ATOM 1332 O O . LEU A 1 183 ? -25.320 -3.507 33.501 1.00 94.88 183 LEU A O 1
ATOM 1336 N N . ALA A 1 184 ? -25.883 -4.725 31.702 1.00 92.94 184 ALA A N 1
ATOM 1337 C CA . ALA A 1 184 ? -27.305 -4.760 32.012 1.00 92.94 184 ALA A CA 1
ATOM 1338 C C . ALA A 1 184 ? -27.548 -5.411 33.386 1.00 92.94 184 ALA A C 1
ATOM 1340 O O . ALA A 1 184 ? -26.987 -6.454 33.721 1.00 92.94 184 ALA A O 1
ATOM 1341 N N . GLY A 1 185 ? -28.359 -4.756 34.221 1.00 89.50 185 GLY A N 1
ATOM 1342 C CA . GLY A 1 185 ? -28.624 -5.186 35.600 1.00 89.50 185 GLY A CA 1
ATOM 1343 C C . GLY A 1 185 ? -27.507 -4.878 36.607 1.00 89.50 185 GLY A C 1
ATOM 1344 O O . GLY A 1 185 ? -27.716 -5.062 37.804 1.00 89.50 185 GLY A O 1
ATOM 1345 N N . LYS A 1 186 ? -26.349 -4.380 36.153 1.00 91.31 186 LYS A N 1
ATOM 1346 C CA . LYS A 1 186 ? -25.245 -3.893 37.004 1.00 91.31 186 LYS A CA 1
ATOM 1347 C C . LYS A 1 186 ? -25.152 -2.365 36.977 1.00 91.31 186 LYS A C 1
ATOM 1349 O O . LYS A 1 186 ? -24.864 -1.751 37.998 1.00 91.31 186 LYS A O 1
ATOM 1354 N N . ALA A 1 187 ? -25.409 -1.781 35.810 1.00 89.25 187 ALA A N 1
ATOM 1355 C CA . ALA A 1 187 ? -25.438 -0.351 35.540 1.00 89.25 187 ALA A CA 1
ATOM 1356 C C . ALA A 1 187 ? -26.871 0.126 35.248 1.00 89.25 187 ALA A C 1
ATOM 1358 O O . ALA A 1 187 ? -27.702 -0.640 34.745 1.00 89.25 187 ALA A O 1
ATOM 1359 N N . ILE A 1 188 ? -27.167 1.397 35.533 1.00 89.25 188 ILE A N 1
ATOM 1360 C CA . ILE A 1 188 ? -28.499 1.974 35.284 1.00 89.25 188 ILE A CA 1
ATOM 1361 C C . ILE A 1 188 ? -28.555 2.516 33.854 1.00 89.25 188 ILE A C 1
ATOM 1363 O O . ILE A 1 188 ? -27.984 3.565 33.565 1.00 89.25 188 ILE A O 1
ATOM 1367 N N . GLN A 1 189 ? -29.257 1.791 32.974 1.00 89.81 189 GLN A N 1
ATOM 1368 C CA . GLN A 1 189 ? -29.417 2.123 31.548 1.00 89.81 189 GLN A CA 1
ATOM 1369 C C . GLN A 1 189 ? -28.082 2.543 30.900 1.00 89.81 189 GLN A C 1
ATOM 1371 O O . GLN A 1 189 ? -27.936 3.699 30.490 1.00 89.81 189 GLN A O 1
ATOM 1376 N N . PRO A 1 190 ? -27.085 1.637 30.856 1.00 92.31 190 PRO A N 1
ATOM 1377 C CA . PRO A 1 190 ? -25.775 1.975 30.328 1.00 92.31 190 PRO A CA 1
ATOM 1378 C C . PRO A 1 190 ? -25.871 2.364 28.850 1.00 92.31 190 PRO A C 1
ATOM 1380 O O . PRO A 1 190 ? -26.630 1.773 28.082 1.00 92.31 190 PRO A O 1
ATOM 1383 N N . GLN A 1 191 ? -25.078 3.352 28.459 1.00 94.00 191 GLN A N 1
ATOM 1384 C CA . GLN A 1 191 ? -24.799 3.708 27.072 1.00 94.00 191 GLN A CA 1
ATOM 1385 C C . GLN A 1 191 ? -23.294 3.643 26.874 1.00 94.00 191 GLN A C 1
ATOM 1387 O O . GLN A 1 191 ? -22.545 4.185 27.690 1.00 94.00 191 GLN A O 1
ATOM 1392 N N . VAL A 1 192 ? -22.839 2.971 25.821 1.00 95.69 192 VAL A N 1
ATOM 1393 C CA . VAL A 1 192 ? -21.413 2.705 25.619 1.00 95.69 192 VAL A CA 1
ATOM 1394 C C . VAL A 1 192 ? -20.957 3.236 24.269 1.00 95.69 192 VAL A C 1
ATOM 1396 O O . VAL A 1 192 ? -21.585 2.991 23.244 1.00 95.69 192 VAL A O 1
ATOM 1399 N N . LEU A 1 193 ? -19.810 3.915 24.260 1.00 96.50 193 LEU A N 1
ATOM 1400 C CA . LEU A 1 193 ? -19.067 4.268 23.054 1.00 96.50 193 LEU A CA 1
ATOM 1401 C C . LEU A 1 193 ? -17.711 3.570 23.082 1.00 96.50 193 LEU A C 1
ATOM 1403 O O . LEU A 1 193 ? -16.957 3.701 24.048 1.00 96.50 193 LEU A O 1
ATOM 1407 N N . VAL A 1 194 ? -17.393 2.860 22.004 1.00 96.81 194 VAL A N 1
ATOM 1408 C CA . VAL A 1 194 ? -16.107 2.186 21.821 1.00 96.81 194 VAL A CA 1
ATOM 1409 C C . VAL A 1 194 ? -15.342 2.914 20.728 1.00 96.81 194 VAL A C 1
ATOM 1411 O O . VAL A 1 194 ? -15.811 3.001 19.594 1.00 96.81 194 VAL A O 1
ATOM 1414 N N . SER A 1 195 ? -14.149 3.396 21.061 1.00 95.19 195 SER A N 1
ATOM 1415 C CA . SER A 1 195 ? -13.286 4.129 20.136 1.00 95.19 195 SER A CA 1
ATOM 1416 C C . SER A 1 195 ? -11.967 3.394 19.952 1.00 95.19 195 SER A C 1
ATOM 1418 O O . SER A 1 195 ? -11.283 3.079 20.926 1.00 95.19 195 SER A O 1
ATOM 1420 N N . VAL A 1 196 ? -11.581 3.147 18.699 1.00 94.94 196 VAL A N 1
ATOM 1421 C CA . VAL A 1 196 ? -10.249 2.627 18.369 1.00 94.94 196 VAL A CA 1
ATOM 1422 C C . VAL A 1 196 ? -9.305 3.812 18.226 1.00 94.94 196 VAL A C 1
ATOM 1424 O O . VAL A 1 196 ? -9.358 4.551 17.247 1.00 94.94 196 VAL A O 1
ATOM 1427 N N . THR A 1 197 ? -8.462 4.025 19.227 1.00 93.38 197 THR A N 1
ATOM 1428 C CA . THR A 1 197 ? -7.540 5.167 19.286 1.00 93.38 197 THR A CA 1
ATOM 1429 C C . THR A 1 197 ? -6.295 4.936 18.439 1.00 93.38 197 THR A C 1
ATOM 1431 O O . THR A 1 197 ? -5.763 5.877 17.856 1.00 93.38 197 THR A O 1
ATOM 1434 N N . ARG A 1 198 ? -5.827 3.683 18.351 1.00 93.50 198 ARG A N 1
ATOM 1435 C CA . ARG A 1 198 ? -4.702 3.278 17.494 1.00 93.50 198 ARG A CA 1
ATOM 1436 C C . ARG A 1 198 ? -5.045 1.975 16.762 1.00 93.50 198 ARG A C 1
ATOM 1438 O O . ARG A 1 198 ? -4.852 0.904 17.340 1.00 93.50 198 ARG A O 1
ATOM 1445 N N . PRO A 1 199 ? -5.549 2.049 15.516 1.00 91.94 199 PRO A N 1
ATOM 1446 C CA . PRO A 1 199 ? -5.915 0.881 14.713 1.00 91.94 199 PRO A CA 1
ATOM 1447 C C . PRO A 1 199 ? -4.676 0.294 14.019 1.00 91.94 199 PRO A C 1
ATOM 1449 O O . PRO A 1 199 ? -4.451 0.464 12.823 1.00 91.94 199 PRO A O 1
ATOM 1452 N N . ILE A 1 200 ? -3.825 -0.375 14.793 1.00 91.56 200 ILE A N 1
ATOM 1453 C CA . ILE A 1 200 ? -2.579 -0.985 14.312 1.00 91.56 200 ILE A CA 1
ATOM 1454 C C . ILE A 1 200 ? -2.879 -2.133 13.337 1.00 91.56 200 ILE A C 1
ATOM 1456 O O . ILE A 1 200 ? -2.178 -2.310 12.340 1.00 91.56 200 ILE A O 1
ATOM 1460 N N . SER A 1 201 ? -3.917 -2.914 13.614 1.00 91.81 201 SER A N 1
ATOM 1461 C CA . SER A 1 201 ? -4.328 -4.083 12.843 1.00 91.81 201 SER A CA 1
ATOM 1462 C C . SER A 1 201 ? -4.887 -3.727 11.465 1.00 91.81 201 SER A C 1
ATOM 1464 O O . SER A 1 201 ? -4.694 -4.492 10.525 1.00 91.81 201 SER A O 1
ATOM 1466 N N . GLN A 1 202 ? -5.504 -2.550 11.328 1.00 91.44 202 GLN A N 1
ATOM 1467 C CA . GLN A 1 202 ? -6.113 -2.030 10.101 1.00 91.44 202 GLN A CA 1
ATOM 1468 C C . GLN A 1 202 ? -5.196 -1.000 9.434 1.00 91.44 202 GLN A C 1
ATOM 1470 O O . GLN A 1 202 ? -5.611 0.115 9.140 1.00 91.44 202 GLN A O 1
ATOM 1475 N N . ALA A 1 203 ? -3.923 -1.341 9.239 1.00 93.00 203 ALA A N 1
ATOM 1476 C CA . ALA A 1 203 ? -2.936 -0.405 8.712 1.00 93.00 203 ALA A CA 1
ATOM 1477 C C . ALA A 1 203 ? -2.106 -1.004 7.576 1.00 93.00 203 ALA A C 1
ATOM 1479 O O . ALA A 1 203 ? -1.880 -2.216 7.517 1.00 93.00 203 ALA A O 1
ATOM 1480 N N . VAL A 1 204 ? -1.617 -0.123 6.710 1.00 94.81 204 VAL A N 1
ATOM 1481 C CA . VAL A 1 204 ? -0.687 -0.415 5.616 1.00 94.81 204 VAL A CA 1
ATOM 1482 C C . VAL A 1 204 ? 0.701 0.079 5.966 1.00 94.81 204 VAL A C 1
ATOM 1484 O O . VAL A 1 204 ? 0.866 1.044 6.710 1.00 94.81 204 VAL A O 1
ATOM 1487 N N . THR A 1 205 ? 1.715 -0.578 5.422 1.00 95.25 205 THR A N 1
ATOM 1488 C CA . THR A 1 205 ? 3.099 -0.125 5.555 1.00 95.25 205 THR A CA 1
ATOM 1489 C C . THR A 1 205 ? 3.510 0.566 4.267 1.00 95.25 205 THR A C 1
ATOM 1491 O O . THR A 1 205 ? 3.449 -0.050 3.209 1.00 95.25 205 THR A O 1
ATOM 1494 N N . VAL A 1 206 ? 3.945 1.820 4.346 1.00 94.94 206 VAL A N 1
ATOM 1495 C CA . VAL A 1 206 ? 4.461 2.576 3.200 1.00 94.94 206 VAL A CA 1
ATOM 1496 C C . VAL A 1 206 ? 5.951 2.800 3.383 1.00 94.94 206 VAL A C 1
ATOM 1498 O O . VAL A 1 206 ? 6.375 3.261 4.440 1.00 94.94 206 VAL A O 1
ATOM 1501 N N . THR A 1 207 ? 6.755 2.475 2.376 1.00 93.06 207 THR A N 1
ATOM 1502 C CA . THR A 1 207 ? 8.217 2.624 2.410 1.00 93.06 207 THR A CA 1
ATOM 1503 C C . THR A 1 207 ? 8.773 3.090 1.068 1.00 93.06 207 THR A C 1
ATOM 1505 O O . THR A 1 207 ? 8.065 3.136 0.062 1.00 93.06 207 THR A O 1
ATOM 1508 N N . GLY A 1 208 ? 10.069 3.402 1.047 1.00 87.94 208 GLY A N 1
ATOM 1509 C CA . GLY A 1 208 ? 10.806 3.712 -0.173 1.00 87.94 208 GLY A CA 1
ATOM 1510 C C . GLY A 1 208 ? 10.972 5.208 -0.423 1.00 87.94 208 GLY A C 1
ATOM 1511 O O . GLY A 1 208 ? 10.986 6.012 0.508 1.00 87.94 208 GLY A O 1
ATOM 1512 N N . GLU A 1 209 ? 11.160 5.571 -1.686 1.00 78.62 209 GLU A N 1
ATOM 1513 C CA . GLU A 1 209 ? 11.407 6.947 -2.117 1.00 78.62 209 GLU A CA 1
ATOM 1514 C C . GLU A 1 209 ? 10.214 7.857 -1.791 1.00 78.62 209 GLU A C 1
ATOM 1516 O O . GLU A 1 209 ? 9.078 7.602 -2.174 1.00 78.62 209 GLU A O 1
ATOM 1521 N N . GLY A 1 210 ? 10.465 8.932 -1.043 1.00 65.25 210 GLY A N 1
ATOM 1522 C CA . GLY A 1 210 ? 9.455 9.927 -0.671 1.00 65.25 210 GLY A CA 1
ATOM 1523 C C . GLY A 1 210 ? 8.697 9.666 0.632 1.00 65.25 210 GLY A C 1
ATOM 1524 O O . GLY A 1 210 ? 8.383 10.630 1.335 1.00 65.25 210 GLY A O 1
ATOM 1525 N N . ALA A 1 211 ? 8.513 8.403 1.022 1.00 66.25 211 ALA A N 1
ATOM 1526 C CA . ALA A 1 211 ? 7.895 8.036 2.292 1.00 66.25 211 ALA A CA 1
ATOM 1527 C C . ALA A 1 211 ? 8.963 7.846 3.381 1.00 66.25 211 ALA A C 1
ATOM 1529 O O . ALA A 1 211 ? 9.802 6.948 3.304 1.00 66.25 211 ALA A O 1
ATOM 1530 N N . ALA A 1 212 ? 8.921 8.657 4.442 1.00 67.19 212 ALA A N 1
ATOM 1531 C CA . ALA A 1 212 ? 9.636 8.328 5.674 1.00 67.19 212 ALA A CA 1
ATOM 1532 C C . ALA A 1 212 ? 8.934 7.104 6.268 1.00 67.19 212 ALA A C 1
ATOM 1534 O O . ALA A 1 212 ? 7.891 7.270 6.887 1.00 67.19 212 ALA A O 1
ATOM 1535 N N . GLY A 1 213 ? 9.440 5.903 5.960 1.00 78.19 213 GLY A N 1
ATOM 1536 C CA . GLY A 1 213 ? 8.752 4.625 6.158 1.00 78.19 213 GLY A CA 1
ATOM 1537 C C . GLY A 1 213 ? 7.788 4.616 7.347 1.00 78.19 213 GLY A C 1
ATOM 1538 O O . GLY A 1 213 ? 8.214 4.779 8.490 1.00 78.19 213 GLY A O 1
ATOM 1539 N N . ALA A 1 214 ? 6.493 4.463 7.073 1.00 85.31 214 ALA A N 1
ATOM 1540 C CA . ALA A 1 214 ? 5.432 4.679 8.049 1.00 85.31 214 ALA A CA 1
ATOM 1541 C C . ALA A 1 214 ? 4.366 3.592 7.963 1.00 85.31 214 ALA A C 1
ATOM 1543 O O . ALA A 1 214 ? 4.062 3.062 6.893 1.00 85.31 214 ALA A O 1
ATOM 1544 N N . ARG A 1 215 ? 3.764 3.287 9.113 1.00 90.44 215 ARG A N 1
ATOM 1545 C CA . ARG A 1 215 ? 2.553 2.474 9.185 1.00 90.44 215 ARG A CA 1
ATOM 1546 C C . ARG A 1 215 ? 1.356 3.415 9.249 1.00 90.44 215 ARG A C 1
ATOM 1548 O O . ARG A 1 215 ? 1.219 4.153 10.222 1.00 90.44 215 ARG A O 1
ATOM 1555 N N . LEU A 1 216 ? 0.529 3.400 8.211 1.00 92.25 216 LEU A N 1
ATOM 1556 C CA . LEU A 1 216 ? -0.623 4.283 8.074 1.00 92.25 216 LEU A CA 1
ATOM 1557 C C . LEU A 1 216 ? -1.915 3.505 8.321 1.00 92.25 216 LEU A C 1
ATOM 1559 O O . LEU A 1 216 ? -2.137 2.489 7.659 1.00 92.25 216 LEU A O 1
ATOM 1563 N N . PRO A 1 217 ? -2.757 3.936 9.270 1.00 92.44 217 PRO A N 1
ATOM 1564 C CA . PRO A 1 217 ? -4.060 3.326 9.469 1.00 92.44 217 PRO A CA 1
ATOM 1565 C C . PRO A 1 217 ? -4.968 3.611 8.271 1.00 92.44 217 PRO A C 1
ATOM 1567 O O . PRO A 1 217 ? -4.981 4.728 7.758 1.00 92.44 217 PRO A O 1
ATOM 1570 N N . LEU A 1 218 ? -5.724 2.603 7.847 1.00 91.62 218 LEU A N 1
ATOM 1571 C CA . LEU A 1 218 ? -6.707 2.727 6.781 1.00 91.62 218 LEU A CA 1
ATOM 1572 C C . LEU A 1 218 ? -7.986 3.381 7.305 1.00 91.62 218 LEU A C 1
ATOM 1574 O O . LEU A 1 218 ? -8.457 3.076 8.406 1.00 91.62 218 LEU A O 1
ATOM 1578 N N . SER A 1 219 ? -8.571 4.259 6.498 1.00 88.81 219 SER A N 1
ATOM 1579 C CA . SER A 1 219 ? -9.852 4.889 6.793 1.00 88.81 219 SER A CA 1
ATOM 1580 C C . SER A 1 219 ? -11.023 3.915 6.622 1.00 88.81 219 SER A C 1
ATOM 1582 O O . SER A 1 219 ? -10.971 2.950 5.856 1.00 88.81 219 SER A O 1
ATOM 1584 N N . GLY A 1 220 ? -12.140 4.211 7.295 1.00 82.38 220 GLY A N 1
ATOM 1585 C CA . GLY A 1 220 ? -13.388 3.458 7.126 1.00 82.38 220 GLY A CA 1
ATOM 1586 C C . GLY A 1 220 ? -14.067 3.638 5.766 1.00 82.38 220 GLY A C 1
ATOM 1587 O O . GLY A 1 220 ? -14.969 2.874 5.443 1.00 82.38 220 GLY A O 1
ATOM 1588 N N . HIS A 1 221 ? -13.634 4.612 4.959 1.00 84.06 221 HIS A N 1
ATOM 1589 C CA . HIS A 1 221 ? -14.106 4.792 3.584 1.00 84.06 221 HIS A CA 1
ATOM 1590 C C . HIS A 1 221 ? -13.414 3.820 2.607 1.00 84.06 221 HIS A C 1
ATOM 1592 O O . HIS A 1 221 ? -13.926 3.544 1.520 1.00 84.06 221 HIS A O 1
ATOM 1598 N N . GLY A 1 222 ? -12.263 3.271 3.005 1.00 87.62 222 GLY A N 1
ATOM 1599 C CA . GLY A 1 222 ? -11.388 2.487 2.147 1.00 87.62 222 GLY A CA 1
ATOM 1600 C C . GLY A 1 222 ? -10.463 3.395 1.344 1.00 87.62 222 GLY A C 1
ATOM 1601 O O . GLY A 1 222 ? -10.917 4.167 0.497 1.00 87.62 222 GLY A O 1
ATOM 1602 N N . ASP A 1 223 ? -9.162 3.254 1.591 1.00 92.81 223 ASP A N 1
ATOM 1603 C CA . ASP A 1 223 ? -8.129 4.061 0.945 1.00 92.81 223 ASP A CA 1
ATOM 1604 C C . ASP A 1 223 ? -7.528 3.325 -0.252 1.00 92.81 223 ASP A C 1
ATOM 1606 O O . ASP A 1 223 ? -7.322 2.103 -0.234 1.00 92.81 223 ASP A O 1
ATOM 1610 N N . ARG A 1 224 ? -7.236 4.077 -1.311 1.00 94.62 224 ARG A N 1
ATOM 1611 C CA . ARG A 1 224 ? -6.523 3.586 -2.488 1.00 94.62 224 ARG A CA 1
ATOM 1612 C C . ARG A 1 224 ? -5.038 3.913 -2.400 1.00 94.62 224 ARG A C 1
ATOM 1614 O O . ARG A 1 224 ? -4.582 4.646 -1.524 1.00 94.62 224 ARG A O 1
ATOM 1621 N N . ILE A 1 225 ? -4.277 3.375 -3.347 1.00 95.12 225 ILE A N 1
ATOM 1622 C CA . ILE A 1 225 ? -2.831 3.593 -3.452 1.00 95.12 225 ILE A CA 1
ATOM 1623 C C . ILE A 1 225 ? -2.481 5.082 -3.426 1.00 95.12 225 ILE A C 1
ATOM 1625 O O . ILE A 1 225 ? -1.637 5.491 -2.633 1.00 95.12 225 ILE A O 1
ATOM 1629 N N . LEU A 1 226 ? -3.132 5.900 -4.257 1.00 95.12 226 LEU A N 1
ATOM 1630 C CA . LEU A 1 226 ? -2.820 7.330 -4.330 1.00 95.12 226 LEU A CA 1
ATOM 1631 C C . LEU A 1 226 ? -3.188 8.087 -3.042 1.00 95.12 226 LEU A C 1
ATOM 1633 O O . LEU A 1 226 ? -2.451 8.995 -2.662 1.00 95.12 226 LEU A O 1
ATOM 1637 N N . ASP A 1 227 ? -4.254 7.684 -2.342 1.00 94.38 227 ASP A N 1
ATOM 1638 C CA . ASP A 1 227 ? -4.656 8.285 -1.059 1.00 94.38 227 ASP A CA 1
ATOM 1639 C C . ASP A 1 227 ? -3.584 8.034 0.008 1.00 94.38 227 ASP A C 1
ATOM 1641 O O . ASP A 1 227 ? -3.153 8.944 0.716 1.00 94.38 227 ASP A O 1
ATOM 1645 N N . VAL A 1 228 ? -3.089 6.796 0.066 1.00 94.25 228 VAL A N 1
ATOM 1646 C CA . VAL A 1 228 ? -2.043 6.380 1.002 1.00 94.25 228 VAL A CA 1
ATOM 1647 C C . VAL A 1 228 ? -0.690 7.000 0.659 1.00 94.25 228 VAL A C 1
ATOM 1649 O O . VAL A 1 228 ? 0.025 7.421 1.566 1.00 94.25 228 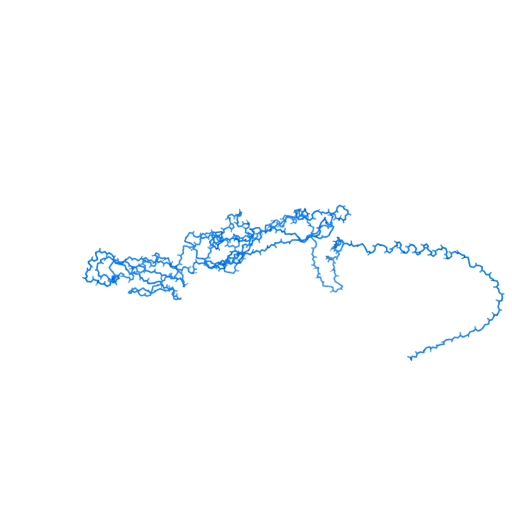VAL A O 1
ATOM 1652 N N . ILE A 1 229 ? -0.339 7.120 -0.626 1.00 93.62 229 ILE A N 1
ATOM 1653 C CA . ILE A 1 229 ? 0.872 7.841 -1.051 1.00 93.62 229 ILE A CA 1
ATOM 1654 C C . ILE A 1 229 ? 0.788 9.306 -0.617 1.00 93.62 229 ILE A C 1
ATOM 1656 O O . ILE A 1 229 ? 1.752 9.828 -0.060 1.00 93.62 229 ILE A O 1
ATOM 1660 N N . ALA A 1 230 ? -0.355 9.964 -0.826 1.00 92.44 230 ALA A N 1
ATOM 1661 C CA . ALA A 1 230 ? -0.554 11.348 -0.406 1.00 92.44 230 ALA A CA 1
ATOM 1662 C C . ALA A 1 230 ? -0.448 11.496 1.122 1.00 92.44 230 ALA A C 1
ATOM 1664 O O . ALA A 1 230 ? 0.282 12.363 1.604 1.00 92.44 230 ALA A O 1
ATOM 1665 N N . ALA A 1 231 ? -1.094 10.607 1.882 1.00 91.56 231 ALA A N 1
ATOM 1666 C CA . ALA A 1 231 ? -1.025 10.584 3.342 1.00 91.56 231 ALA A CA 1
ATOM 1667 C C . ALA A 1 231 ? 0.395 10.305 3.875 1.00 91.56 231 ALA A C 1
ATOM 1669 O O . ALA A 1 231 ? 0.766 10.811 4.933 1.00 91.56 231 ALA A O 1
ATOM 1670 N N . ALA A 1 232 ? 1.213 9.551 3.133 1.00 90.81 232 ALA A N 1
ATOM 1671 C CA . ALA A 1 232 ? 2.616 9.283 3.458 1.00 90.81 232 ALA A CA 1
ATOM 1672 C C . ALA A 1 232 ? 3.573 10.454 3.148 1.00 90.81 232 ALA A C 1
ATOM 1674 O O . ALA A 1 232 ? 4.776 10.337 3.392 1.00 90.81 232 ALA A O 1
ATOM 1675 N N . GLY A 1 233 ? 3.066 11.575 2.622 1.00 89.12 233 GLY A N 1
ATOM 1676 C CA . GLY A 1 233 ? 3.863 12.747 2.245 1.00 89.12 233 GLY A CA 1
ATOM 1677 C C . GLY A 1 233 ? 4.161 12.865 0.747 1.00 89.12 233 GLY A C 1
ATOM 1678 O O . GLY A 1 233 ? 4.939 13.735 0.356 1.00 89.12 233 GLY A O 1
ATOM 1679 N N . GLY A 1 234 ? 3.533 12.033 -0.086 1.00 89.06 234 GLY A N 1
ATOM 1680 C CA . GLY A 1 234 ? 3.638 12.073 -1.542 1.00 89.06 234 GLY A CA 1
ATOM 1681 C C . GLY A 1 234 ? 4.900 11.417 -2.110 1.00 89.06 234 GLY A C 1
ATOM 1682 O O . GLY A 1 234 ? 5.782 10.950 -1.389 1.00 89.06 234 GLY A O 1
ATOM 1683 N N . ASN A 1 235 ? 4.986 11.394 -3.443 1.00 88.94 235 ASN A N 1
ATOM 1684 C CA . ASN A 1 235 ? 6.198 10.984 -4.150 1.00 88.94 235 ASN A CA 1
ATOM 1685 C C . ASN A 1 235 ? 7.182 12.161 -4.242 1.00 88.94 235 ASN A C 1
ATOM 1687 O O . ASN A 1 235 ? 6.786 13.265 -4.618 1.00 88.94 235 ASN A O 1
ATOM 1691 N N . ARG A 1 236 ? 8.461 11.921 -3.930 1.00 88.75 236 ARG A N 1
ATOM 1692 C CA . ARG A 1 236 ? 9.533 12.929 -4.055 1.00 88.75 236 ARG A CA 1
ATOM 1693 C C . ARG A 1 236 ? 10.356 12.774 -5.330 1.00 88.75 236 ARG A C 1
ATOM 1695 O O . ARG A 1 236 ? 10.947 13.753 -5.779 1.00 88.75 236 ARG A O 1
ATOM 1702 N N . ALA A 1 237 ? 10.403 11.571 -5.895 1.00 90.44 237 ALA A N 1
ATOM 1703 C CA . ALA A 1 237 ? 11.068 11.313 -7.161 1.00 90.44 237 ALA A CA 1
ATOM 1704 C C . ALA A 1 237 ? 10.209 11.794 -8.343 1.00 90.44 237 ALA A C 1
ATOM 1706 O O . ALA A 1 237 ? 8.990 11.952 -8.210 1.00 90.44 237 ALA A O 1
ATOM 1707 N N . PRO A 1 238 ? 10.805 11.995 -9.530 1.00 90.56 238 PRO A N 1
ATOM 1708 C CA . PRO A 1 238 ? 10.036 12.170 -10.752 1.00 90.56 238 PRO A CA 1
ATOM 1709 C C . PRO A 1 238 ? 9.074 10.991 -10.959 1.00 90.56 238 PRO A C 1
ATOM 1711 O O . PRO A 1 238 ? 9.465 9.826 -10.882 1.00 90.56 238 PRO A O 1
ATOM 1714 N N . VAL A 1 239 ? 7.795 11.282 -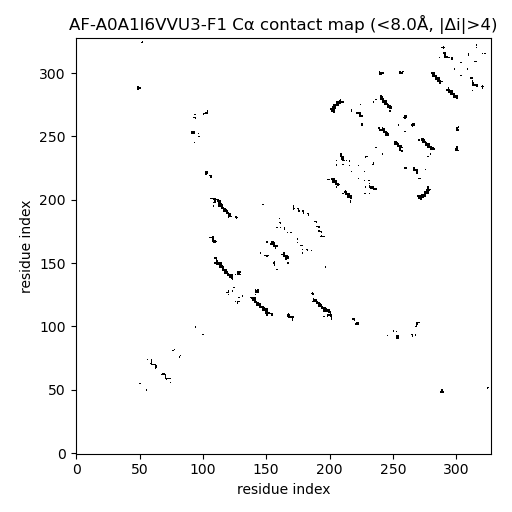11.218 1.00 90.75 239 VAL A N 1
ATOM 1715 C CA . VAL A 1 239 ? 6.745 10.255 -11.392 1.00 90.75 239 VAL A CA 1
ATOM 1716 C C . VAL A 1 239 ? 7.097 9.273 -12.514 1.00 90.75 239 VAL A C 1
ATOM 1718 O O . VAL A 1 239 ? 6.804 8.086 -12.414 1.00 90.75 239 VAL A O 1
ATOM 1721 N N . ASN A 1 240 ? 7.778 9.762 -13.545 1.00 89.75 240 ASN A N 1
ATOM 1722 C CA . ASN A 1 240 ? 8.274 8.997 -14.683 1.00 89.75 240 ASN A CA 1
ATOM 1723 C C . ASN A 1 240 ? 9.556 8.188 -14.399 1.00 89.75 240 ASN A C 1
ATOM 1725 O O . ASN A 1 240 ? 10.038 7.527 -15.302 1.00 89.75 240 ASN A O 1
ATOM 1729 N N . GLU A 1 241 ? 10.112 8.219 -13.190 1.00 92.12 241 GLU A N 1
ATOM 1730 C CA . GLU A 1 241 ? 11.232 7.365 -12.745 1.00 92.12 241 GLU A CA 1
ATOM 1731 C C . GLU A 1 241 ? 10.823 6.483 -11.553 1.00 92.12 241 GLU A C 1
ATOM 1733 O O . GLU A 1 241 ? 11.658 5.834 -10.924 1.00 92.12 241 GLU A O 1
ATOM 1738 N N . THR A 1 242 ? 9.538 6.509 -11.186 1.00 93.75 242 THR A N 1
ATOM 1739 C CA . THR A 1 242 ? 9.035 5.876 -9.968 1.00 93.75 242 THR A CA 1
ATOM 1740 C C . THR A 1 242 ? 8.138 4.697 -10.306 1.00 93.75 242 THR A C 1
ATOM 1742 O O . THR A 1 242 ? 7.205 4.813 -11.100 1.00 93.75 242 THR A O 1
ATOM 1745 N N . PHE A 1 243 ? 8.365 3.586 -9.618 1.00 94.62 243 PHE A N 1
ATOM 1746 C CA . PHE A 1 243 ? 7.528 2.400 -9.642 1.00 94.62 243 PHE A CA 1
ATOM 1747 C C . PHE A 1 243 ? 6.799 2.234 -8.312 1.00 94.62 243 PHE A C 1
ATOM 1749 O O . PHE A 1 243 ? 7.355 2.443 -7.231 1.00 94.62 243 PHE A O 1
ATOM 1756 N N . VAL A 1 244 ? 5.541 1.822 -8.403 1.00 95.62 244 VAL A N 1
ATOM 1757 C CA . VAL A 1 244 ? 4.730 1.388 -7.274 1.00 95.62 244 VAL A CA 1
ATOM 1758 C C . VAL A 1 244 ? 4.839 -0.121 -7.174 1.00 95.62 244 VAL A C 1
ATOM 1760 O O . VAL A 1 244 ? 4.367 -0.840 -8.052 1.00 95.62 244 VAL A O 1
ATOM 1763 N N . ARG A 1 245 ? 5.426 -0.604 -6.082 1.00 96.06 245 ARG A N 1
ATOM 1764 C CA . ARG A 1 245 ? 5.435 -2.023 -5.737 1.00 96.06 245 ARG A CA 1
ATOM 1765 C C . ARG A 1 245 ? 4.469 -2.274 -4.592 1.00 96.06 245 ARG A C 1
ATOM 1767 O O . ARG A 1 245 ? 4.653 -1.744 -3.500 1.00 96.06 245 ARG A O 1
ATOM 1774 N N . LEU A 1 246 ? 3.464 -3.104 -4.834 1.00 96.94 246 LEU A N 1
ATOM 1775 C CA . LEU A 1 246 ? 2.505 -3.533 -3.824 1.00 96.94 246 LEU A CA 1
ATOM 1776 C C . LEU A 1 246 ? 2.739 -5.005 -3.499 1.00 96.94 246 LEU A C 1
ATOM 1778 O O . LEU A 1 246 ? 2.717 -5.850 -4.390 1.00 96.94 246 LEU A O 1
ATOM 1782 N N . SER A 1 247 ? 2.930 -5.304 -2.218 1.00 96.75 247 SER A N 1
ATOM 1783 C CA . SER A 1 247 ? 2.982 -6.664 -1.691 1.00 96.75 247 SER A CA 1
ATOM 1784 C C . SER A 1 247 ? 1.766 -6.918 -0.807 1.00 96.75 247 SER A C 1
ATOM 1786 O O . SER A 1 247 ? 1.577 -6.238 0.203 1.00 96.75 247 SER A O 1
ATOM 1788 N N . ARG A 1 248 ? 0.970 -7.927 -1.168 1.00 94.56 248 ARG A N 1
ATOM 1789 C CA . ARG A 1 248 ? -0.211 -8.389 -0.428 1.00 94.56 248 ARG A CA 1
ATOM 1790 C C . ARG A 1 248 ? -0.080 -9.885 -0.177 1.00 94.56 248 ARG A C 1
ATOM 1792 O O . ARG A 1 248 ? -0.269 -10.705 -1.077 1.00 94.56 248 ARG A O 1
ATOM 1799 N N . GLY A 1 249 ? 0.259 -10.246 1.060 1.00 92.25 249 GLY A N 1
ATOM 1800 C CA . GLY A 1 249 ? 0.581 -11.631 1.405 1.00 92.25 249 GLY A CA 1
ATOM 1801 C C . GLY A 1 249 ? 1.745 -12.155 0.545 1.00 92.25 249 GLY A C 1
ATOM 1802 O O . GLY A 1 249 ? 2.803 -11.530 0.557 1.00 92.25 249 GLY A O 1
ATOM 1803 N N . PRO A 1 250 ? 1.582 -13.271 -0.196 1.00 93.75 250 PRO A N 1
ATOM 1804 C CA . PRO A 1 250 ? 2.644 -13.838 -1.030 1.00 93.75 250 PRO A CA 1
ATOM 1805 C C . PRO A 1 250 ? 2.765 -13.188 -2.419 1.00 93.75 250 PRO A C 1
ATOM 1807 O O . PRO A 1 250 ? 3.706 -13.492 -3.147 1.00 93.75 250 PRO A O 1
ATOM 1810 N N . VAL A 1 251 ? 1.813 -12.339 -2.819 1.00 94.94 251 VAL A N 1
ATOM 1811 C CA . VAL A 1 251 ? 1.773 -11.753 -4.164 1.00 94.94 251 VAL A CA 1
ATOM 1812 C C . VAL A 1 251 ? 2.394 -10.365 -4.129 1.00 94.94 251 VAL A C 1
ATOM 1814 O O . VAL A 1 251 ? 1.979 -9.512 -3.346 1.00 94.94 251 VAL A O 1
ATOM 1817 N N . THR A 1 252 ? 3.372 -10.134 -5.001 1.00 95.88 252 THR A N 1
ATOM 1818 C CA . THR A 1 252 ? 3.963 -8.816 -5.240 1.00 95.88 252 THR A CA 1
ATOM 1819 C C . THR A 1 252 ? 3.771 -8.444 -6.700 1.00 95.88 252 THR A C 1
ATOM 1821 O O . THR A 1 252 ? 4.065 -9.249 -7.579 1.00 95.88 252 THR A O 1
ATOM 1824 N N . ALA A 1 253 ? 3.307 -7.224 -6.946 1.00 95.88 253 ALA A N 1
ATOM 1825 C CA . ALA A 1 253 ? 3.198 -6.654 -8.279 1.00 95.88 253 ALA A CA 1
ATOM 1826 C C . ALA A 1 253 ? 3.841 -5.268 -8.296 1.00 95.88 253 ALA A C 1
ATOM 1828 O O . ALA A 1 253 ? 3.754 -4.522 -7.315 1.00 95.88 253 ALA A O 1
ATOM 1829 N N . THR A 1 254 ? 4.492 -4.942 -9.406 1.00 95.25 254 THR A N 1
ATOM 1830 C CA . THR A 1 254 ? 5.191 -3.672 -9.601 1.00 95.25 254 THR A CA 1
ATOM 1831 C C . THR A 1 254 ? 4.684 -3.043 -10.881 1.00 95.25 254 THR A C 1
ATOM 1833 O O . THR A 1 254 ? 4.654 -3.709 -11.907 1.00 95.25 254 THR A O 1
ATOM 1836 N N . VAL A 1 255 ? 4.299 -1.773 -10.828 1.00 94.88 255 VAL A N 1
ATOM 1837 C CA . VAL A 1 255 ? 3.866 -1.016 -12.007 1.00 94.88 255 VAL A CA 1
ATOM 1838 C C . VAL A 1 255 ? 4.468 0.386 -11.986 1.00 94.88 255 VAL A C 1
ATOM 1840 O O . VAL A 1 255 ? 4.749 0.907 -10.902 1.00 94.88 255 VAL A O 1
ATOM 1843 N N . PRO A 1 256 ? 4.648 1.042 -13.141 1.00 94.38 256 PRO A N 1
ATOM 1844 C CA . PRO A 1 256 ? 5.021 2.451 -13.179 1.00 94.38 256 PRO A CA 1
ATOM 1845 C C . PRO A 1 256 ? 3.999 3.314 -12.429 1.00 94.38 256 PRO A C 1
ATOM 1847 O O . PRO A 1 256 ? 2.786 3.130 -12.562 1.00 94.38 256 PRO A O 1
ATOM 1850 N N . LEU A 1 257 ? 4.463 4.306 -11.665 1.00 94.69 257 LEU A N 1
ATOM 1851 C CA . LEU A 1 257 ? 3.562 5.248 -10.994 1.00 94.69 257 LEU A CA 1
ATOM 1852 C C . LEU A 1 257 ? 2.741 6.052 -12.016 1.00 94.69 257 LEU A C 1
ATOM 1854 O O . LEU A 1 257 ? 1.579 6.365 -11.758 1.00 94.69 257 LEU A O 1
ATOM 1858 N N . THR A 1 258 ? 3.302 6.326 -13.197 1.00 93.69 258 THR A N 1
ATOM 1859 C CA . THR A 1 258 ? 2.581 6.926 -14.332 1.00 93.69 258 THR A CA 1
ATOM 1860 C C . THR A 1 258 ? 1.338 6.122 -14.714 1.00 93.69 258 THR A C 1
ATOM 1862 O O . THR A 1 258 ? 0.290 6.717 -14.965 1.00 93.69 258 THR A O 1
ATOM 1865 N N . THR A 1 259 ? 1.401 4.789 -14.695 1.00 93.38 259 THR A N 1
ATOM 1866 C CA . THR A 1 259 ? 0.260 3.904 -14.972 1.00 93.38 259 THR A CA 1
ATOM 1867 C C . THR A 1 259 ? -0.829 4.059 -13.909 1.00 93.38 259 THR A C 1
ATOM 1869 O O . THR A 1 259 ? -1.997 4.213 -14.254 1.00 93.38 259 THR A O 1
ATOM 1872 N N . VAL A 1 260 ? -0.464 4.115 -12.624 1.00 94.75 260 VAL A N 1
ATOM 1873 C CA . VAL A 1 260 ? -1.425 4.302 -11.516 1.00 94.75 260 VAL A CA 1
ATOM 1874 C C . VAL A 1 260 ? -2.101 5.675 -11.571 1.00 94.75 260 VAL A C 1
ATOM 1876 O O . VA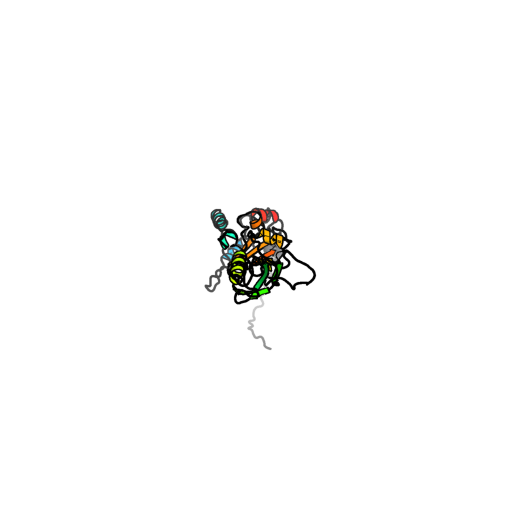L A 1 260 ? -3.297 5.791 -11.308 1.00 94.75 260 VAL A O 1
ATOM 1879 N N . VAL A 1 261 ? -1.346 6.717 -11.928 1.00 94.62 261 VAL A N 1
ATOM 1880 C CA . VAL A 1 261 ? -1.854 8.093 -12.027 1.00 94.62 261 VAL A CA 1
ATOM 1881 C C . VAL A 1 261 ? -2.745 8.283 -13.259 1.00 94.62 261 VAL A C 1
ATOM 1883 O O . VAL A 1 261 ? -3.768 8.958 -13.175 1.00 94.62 261 VAL A O 1
ATOM 1886 N N . SER A 1 262 ? -2.376 7.699 -14.402 1.00 93.25 262 SER A N 1
ATOM 1887 C CA . SER A 1 262 ? -3.102 7.872 -15.670 1.00 93.25 262 SER A CA 1
ATOM 1888 C C . SER A 1 262 ? -4.306 6.940 -15.827 1.00 93.25 262 SER A C 1
ATOM 1890 O O . SER A 1 262 ? -5.257 7.288 -16.527 1.00 93.25 262 SER A O 1
ATOM 1892 N N . ASN A 1 263 ? -4.300 5.777 -15.170 1.00 92.62 263 ASN A N 1
ATOM 1893 C CA . ASN A 1 263 ? -5.372 4.793 -15.245 1.00 92.62 263 ASN A CA 1
ATOM 1894 C C . ASN A 1 263 ? -6.009 4.562 -13.860 1.00 92.62 263 ASN A C 1
ATOM 1896 O O . ASN A 1 263 ? -5.467 3.806 -13.051 1.00 92.62 263 ASN A O 1
ATOM 1900 N N . PRO A 1 264 ? -7.216 5.103 -13.596 1.00 91.88 264 PRO A N 1
ATOM 1901 C CA . PRO A 1 264 ? -7.914 4.922 -12.320 1.00 91.88 264 PRO A CA 1
ATOM 1902 C C . PRO A 1 264 ? -8.174 3.463 -11.926 1.00 91.88 264 PRO A C 1
ATOM 1904 O O . PRO A 1 264 ? -8.428 3.182 -10.754 1.00 91.88 264 PRO A O 1
ATOM 1907 N N . ARG A 1 265 ? -8.135 2.529 -12.887 1.00 92.06 265 ARG A N 1
ATOM 1908 C CA . ARG A 1 265 ? -8.278 1.097 -12.607 1.00 92.06 265 ARG A CA 1
ATOM 1909 C C . ARG A 1 265 ? -7.060 0.518 -11.890 1.00 92.06 265 ARG A C 1
ATOM 1911 O O . ARG A 1 265 ? -7.226 -0.409 -11.114 1.00 92.06 265 ARG A O 1
ATOM 1918 N N . GLU A 1 266 ? -5.874 1.081 -12.099 1.00 94.12 266 GLU A N 1
ATOM 1919 C CA . GLU A 1 266 ? -4.639 0.658 -11.425 1.00 94.12 266 GLU A CA 1
ATOM 1920 C C . GLU A 1 266 ? -4.514 1.254 -10.014 1.00 94.12 266 GLU A C 1
ATOM 1922 O O . GLU A 1 266 ? -3.796 0.724 -9.169 1.00 94.12 266 GLU A O 1
ATOM 1927 N N . ASN A 1 267 ? -5.265 2.318 -9.710 1.00 95.19 267 ASN A N 1
ATOM 1928 C CA . ASN A 1 267 ? -5.371 2.880 -8.363 1.00 95.19 267 ASN A CA 1
ATOM 1929 C C . ASN A 1 267 ? -6.315 2.039 -7.481 1.00 95.19 267 ASN A C 1
ATOM 1931 O O . ASN A 1 267 ? -7.425 2.464 -7.147 1.00 95.19 267 ASN A O 1
ATOM 1935 N N . ILE A 1 268 ? -5.905 0.816 -7.150 1.00 94.69 268 ILE A N 1
ATOM 1936 C CA . ILE A 1 268 ? -6.719 -0.147 -6.396 1.00 94.69 268 ILE A CA 1
ATOM 1937 C C . ILE A 1 268 ? -6.796 0.173 -4.896 1.00 94.69 268 ILE A C 1
ATOM 1939 O O . ILE A 1 268 ? -5.965 0.902 -4.353 1.00 94.69 268 ILE A O 1
ATOM 1943 N N . TYR A 1 269 ? -7.796 -0.401 -4.218 1.00 94.81 269 TYR A N 1
ATOM 1944 C CA . TYR A 1 269 ? -7.928 -0.313 -2.763 1.00 94.81 269 TYR A CA 1
ATOM 1945 C C . TYR A 1 269 ? -6.833 -1.101 -2.052 1.00 94.81 269 TYR A C 1
ATOM 1947 O O . TYR A 1 269 ? -6.532 -2.250 -2.408 1.00 94.81 269 TYR A O 1
ATOM 1955 N N . LEU A 1 270 ? -6.289 -0.493 -1.004 1.00 94.25 270 LEU A N 1
ATOM 1956 C CA . LEU A 1 270 ? -5.349 -1.134 -0.104 1.00 94.25 270 LEU A CA 1
ATOM 1957 C C . LEU A 1 270 ? -6.074 -1.877 1.017 1.00 94.25 270 LEU A C 1
ATOM 1959 O O . LEU A 1 270 ? -7.231 -1.608 1.345 1.00 94.25 270 LEU A O 1
ATOM 1963 N N . ARG A 1 271 ? -5.381 -2.866 1.572 1.00 92.88 271 ARG A N 1
ATOM 1964 C CA . ARG A 1 271 ? -5.887 -3.769 2.603 1.00 92.88 271 ARG A CA 1
ATOM 1965 C C . ARG A 1 271 ? -4.958 -3.801 3.805 1.00 92.88 271 ARG A C 1
ATOM 1967 O O . ARG A 1 271 ? -3.766 -3.524 3.670 1.00 92.88 271 ARG A O 1
ATOM 1974 N N . PRO A 1 272 ? -5.480 -4.188 4.978 1.00 92.25 272 PRO A N 1
ATOM 1975 C CA . PRO A 1 272 ? -4.654 -4.382 6.157 1.00 92.25 272 PRO A CA 1
ATOM 1976 C C . PRO A 1 272 ? -3.455 -5.289 5.873 1.00 92.25 272 PRO A C 1
ATOM 1978 O O . PRO A 1 272 ? -3.610 -6.370 5.302 1.00 92.25 272 PRO A O 1
ATOM 1981 N N . ASN A 1 273 ? -2.277 -4.869 6.337 1.00 92.50 273 ASN A N 1
ATOM 1982 C CA . ASN A 1 273 ? -0.985 -5.537 6.143 1.00 92.50 273 ASN A CA 1
ATOM 1983 C C . ASN A 1 273 ? -0.413 -5.500 4.717 1.00 92.50 273 ASN A C 1
ATOM 1985 O O . ASN A 1 273 ? 0.617 -6.133 4.479 1.00 92.50 273 ASN A O 1
ATOM 1989 N N . ASP A 1 274 ? -1.010 -4.750 3.788 1.00 95.56 274 ASP A N 1
ATOM 1990 C CA . ASP A 1 274 ? -0.334 -4.445 2.529 1.00 95.56 274 ASP A CA 1
ATOM 1991 C C . ASP A 1 274 ? 0.968 -3.670 2.800 1.00 95.56 274 ASP A C 1
ATOM 1993 O O . ASP A 1 274 ? 1.041 -2.809 3.689 1.00 95.56 274 ASP A O 1
ATOM 1997 N N . VAL A 1 275 ? 1.994 -3.967 2.003 1.00 96.50 275 VAL A N 1
ATOM 1998 C CA . VAL A 1 275 ? 3.247 -3.211 1.973 1.00 96.50 275 VAL A CA 1
ATOM 1999 C C . VAL A 1 275 ? 3.349 -2.509 0.629 1.00 96.50 275 VAL A C 1
ATOM 2001 O O . VAL A 1 275 ? 3.491 -3.151 -0.412 1.00 96.50 275 VAL A O 1
ATOM 2004 N N . LEU A 1 276 ? 3.272 -1.185 0.665 1.00 96.44 276 LEU A N 1
ATOM 2005 C CA . LEU A 1 276 ? 3.426 -0.305 -0.478 1.00 96.44 276 LEU A CA 1
ATOM 2006 C C . LEU A 1 276 ? 4.847 0.262 -0.479 1.00 96.44 276 LEU A C 1
ATOM 2008 O O . LEU A 1 276 ? 5.247 0.956 0.452 1.00 96.44 276 LEU A O 1
ATOM 2012 N N . THR A 1 277 ? 5.616 -0.014 -1.523 1.00 96.12 277 THR A N 1
ATOM 2013 C CA . THR A 1 277 ? 6.962 0.533 -1.695 1.00 96.12 277 THR A CA 1
ATOM 2014 C C . THR A 1 277 ? 7.017 1.404 -2.938 1.00 96.12 277 THR A C 1
ATOM 2016 O O . THR A 1 277 ? 6.703 0.941 -4.033 1.00 96.12 277 THR A O 1
ATOM 2019 N N . LEU A 1 278 ? 7.468 2.645 -2.774 1.00 94.88 278 LEU A N 1
ATOM 2020 C CA . LEU A 1 278 ? 7.849 3.508 -3.886 1.00 94.88 278 LEU A CA 1
ATOM 2021 C C . LEU A 1 278 ? 9.322 3.274 -4.209 1.00 94.88 278 LEU A C 1
ATOM 2023 O O . LEU A 1 278 ? 10.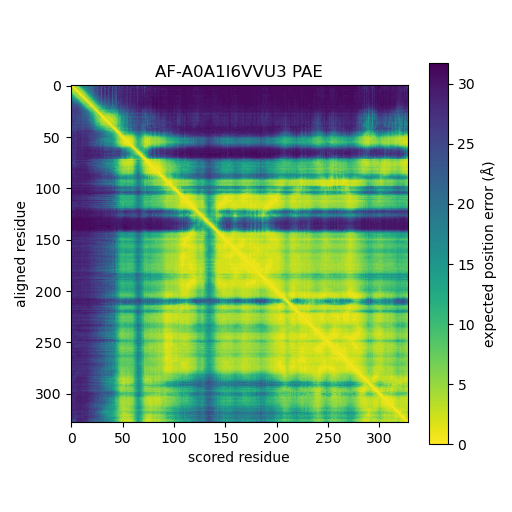194 3.457 -3.359 1.00 94.88 278 LEU A O 1
ATOM 2027 N N . VAL A 1 279 ? 9.604 2.826 -5.424 1.00 93.31 279 VAL A N 1
ATOM 2028 C CA . VAL A 1 279 ? 10.965 2.530 -5.875 1.00 93.31 279 VAL A CA 1
ATOM 2029 C C . VAL A 1 279 ? 11.317 3.515 -6.971 1.00 93.31 279 VAL A C 1
ATOM 2031 O O . VAL A 1 279 ? 10.643 3.552 -7.997 1.00 93.31 279 VAL A O 1
ATOM 2034 N N . ARG A 1 280 ? 12.365 4.310 -6.764 1.00 93.06 280 ARG A N 1
ATOM 2035 C CA . ARG A 1 280 ? 12.958 5.079 -7.852 1.00 93.06 280 ARG A CA 1
ATOM 2036 C C . ARG A 1 280 ? 13.926 4.176 -8.600 1.00 93.06 280 ARG A C 1
ATOM 2038 O O . ARG A 1 280 ? 14.897 3.705 -8.013 1.00 93.06 280 ARG A O 1
ATOM 2045 N N . ASP A 1 281 ? 13.634 3.944 -9.868 1.00 91.00 281 ASP A N 1
ATOM 2046 C CA . ASP A 1 281 ? 14.449 3.129 -10.763 1.00 91.00 281 ASP A CA 1
ATOM 2047 C C . ASP A 1 281 ? 14.550 3.853 -12.113 1.00 91.00 281 ASP A C 1
ATOM 2049 O O . ASP A 1 281 ? 13.701 3.664 -12.988 1.00 91.00 281 ASP A O 1
ATOM 2053 N N . PRO A 1 282 ? 15.510 4.785 -12.266 1.00 89.25 282 PRO A N 1
ATOM 2054 C CA . PRO A 1 282 ? 15.706 5.481 -13.526 1.00 89.25 282 PRO A CA 1
ATOM 2055 C C . PRO A 1 282 ? 16.238 4.485 -14.555 1.00 89.25 282 PRO A C 1
ATOM 2057 O O . PRO A 1 282 ? 17.323 3.931 -14.395 1.00 89.25 282 PRO A O 1
ATOM 2060 N N . GLN A 1 283 ? 15.476 4.261 -15.621 1.00 87.56 283 GLN A N 1
ATOM 2061 C CA . GLN A 1 283 ? 15.841 3.271 -16.625 1.00 87.56 283 GLN A CA 1
ATOM 2062 C C . GLN A 1 283 ? 16.707 3.902 -17.718 1.00 87.56 283 GLN A C 1
ATOM 2064 O O . GLN A 1 283 ? 16.464 5.034 -18.143 1.00 87.56 283 GLN A O 1
ATOM 2069 N N . THR A 1 284 ? 17.723 3.178 -18.184 1.00 90.31 284 THR A N 1
ATOM 2070 C CA . THR A 1 284 ? 18.639 3.638 -19.235 1.00 90.31 284 THR A CA 1
ATOM 2071 C C . THR A 1 284 ? 18.797 2.587 -20.324 1.00 90.31 284 THR A C 1
ATOM 2073 O O . THR A 1 284 ? 18.654 1.388 -20.092 1.00 90.31 284 THR A O 1
ATOM 2076 N N . PHE A 1 285 ? 19.072 3.039 -21.545 1.00 89.31 285 PHE A N 1
ATOM 2077 C CA . PHE A 1 285 ? 19.539 2.173 -22.621 1.00 89.31 285 PHE A CA 1
ATOM 2078 C C . PHE A 1 285 ? 20.858 2.708 -23.165 1.00 89.31 285 PHE A C 1
ATOM 2080 O O . PHE A 1 285 ? 21.124 3.911 -23.126 1.00 89.31 285 PHE A O 1
ATOM 2087 N N . ILE A 1 286 ? 21.686 1.812 -23.687 1.00 89.31 286 ILE A N 1
ATOM 2088 C CA . ILE A 1 286 ? 22.992 2.158 -24.239 1.00 89.31 286 ILE A CA 1
ATOM 2089 C C . ILE A 1 286 ? 22.900 2.089 -25.759 1.00 89.31 286 ILE A C 1
ATOM 2091 O O . ILE A 1 286 ? 22.593 1.043 -26.323 1.00 89.31 286 ILE A O 1
ATOM 2095 N N . ALA A 1 287 ? 23.181 3.210 -26.418 1.00 89.38 287 ALA A N 1
ATOM 2096 C CA . ALA A 1 287 ? 23.263 3.291 -27.867 1.00 89.38 287 ALA A CA 1
ATOM 2097 C C . ALA A 1 287 ? 24.741 3.266 -28.294 1.00 89.38 287 ALA A C 1
ATOM 2099 O O . ALA A 1 287 ? 25.521 4.154 -27.938 1.00 89.38 287 ALA A O 1
ATOM 2100 N N . VAL A 1 288 ? 25.145 2.242 -29.045 1.00 87.44 288 VAL A N 1
ATOM 2101 C CA . VAL A 1 288 ? 26.526 2.027 -29.519 1.00 87.44 288 VAL A CA 1
ATOM 2102 C C . VAL A 1 288 ? 26.534 1.619 -30.989 1.00 87.44 288 VAL A C 1
ATOM 2104 O O . VAL A 1 288 ? 25.522 1.161 -31.513 1.00 87.44 288 VAL A O 1
ATOM 2107 N N . GLY A 1 289 ? 27.674 1.785 -31.661 1.00 87.12 289 GLY A N 1
ATOM 2108 C CA . GLY A 1 289 ? 27.825 1.486 -33.084 1.00 87.12 289 GLY A CA 1
ATOM 2109 C C . GLY A 1 289 ? 27.944 2.741 -33.944 1.00 87.12 289 GLY A C 1
ATOM 2110 O O . GLY A 1 289 ? 28.338 3.810 -33.478 1.00 87.12 289 GLY A O 1
ATOM 2111 N N . ALA A 1 290 ? 27.600 2.605 -35.225 1.00 86.75 290 ALA A N 1
ATOM 2112 C CA . ALA A 1 290 ? 27.667 3.669 -36.226 1.00 86.75 290 ALA A CA 1
ATOM 2113 C C . ALA A 1 290 ? 26.498 4.671 -36.104 1.00 86.75 290 ALA A C 1
ATOM 2115 O O . ALA A 1 290 ? 25.725 4.891 -37.036 1.00 86.75 290 ALA A O 1
ATOM 2116 N N . LEU A 1 291 ? 26.358 5.271 -34.926 1.00 83.81 291 LEU A N 1
ATOM 2117 C CA . LEU A 1 291 ? 25.335 6.259 -34.591 1.00 83.81 291 LEU A CA 1
ATOM 2118 C C . LEU A 1 291 ? 25.927 7.669 -34.584 1.00 83.81 291 LEU A C 1
ATOM 2120 O O . LEU A 1 291 ? 27.139 7.849 -34.451 1.00 83.81 291 LEU A O 1
ATOM 2124 N N . GLY A 1 292 ? 25.068 8.686 -34.668 1.00 79.56 292 GLY A N 1
ATOM 2125 C CA . GLY A 1 292 ? 25.497 10.080 -34.534 1.00 79.56 292 GLY A CA 1
ATOM 2126 C C . GLY A 1 292 ? 26.079 10.417 -33.151 1.00 79.56 292 GLY A C 1
ATOM 2127 O O . GLY A 1 292 ? 26.871 11.353 -33.034 1.00 79.56 292 GLY A O 1
ATOM 2128 N N . ASN A 1 293 ? 25.704 9.673 -32.103 1.00 80.88 293 ASN A N 1
ATOM 2129 C CA . ASN A 1 293 ? 26.352 9.716 -30.794 1.00 80.88 293 ASN A CA 1
ATOM 2130 C C . ASN A 1 293 ? 26.225 8.368 -30.066 1.00 80.88 293 ASN A C 1
ATOM 2132 O O . ASN A 1 293 ? 25.112 7.890 -29.851 1.00 80.88 293 ASN A O 1
ATOM 2136 N N . SER A 1 294 ? 27.351 7.791 -29.636 1.00 84.12 294 SER A N 1
ATOM 2137 C CA . SER A 1 294 ? 27.340 6.621 -28.757 1.00 84.12 294 SER A CA 1
ATOM 2138 C C . SER A 1 294 ? 27.211 7.075 -27.307 1.00 84.12 294 SER A C 1
ATOM 2140 O O . SER A 1 294 ? 28.085 7.774 -26.792 1.00 84.12 294 SER A O 1
ATOM 2142 N N . THR A 1 295 ? 26.096 6.748 -26.657 1.00 86.81 295 THR A N 1
ATOM 2143 C CA . THR A 1 295 ? 25.795 7.297 -25.335 1.00 86.81 295 THR A CA 1
ATOM 2144 C C . THR A 1 295 ? 24.767 6.462 -24.576 1.00 86.81 295 THR A C 1
ATOM 2146 O O . THR A 1 295 ? 23.973 5.731 -25.171 1.00 86.81 295 THR A O 1
ATOM 2149 N N . GLU A 1 296 ? 24.799 6.570 -23.251 1.00 89.56 296 GLU A N 1
ATOM 2150 C CA . GLU A 1 296 ? 23.761 6.048 -22.370 1.00 89.56 296 GLU A CA 1
ATOM 2151 C C . GLU A 1 296 ? 22.640 7.084 -22.261 1.00 89.56 296 GLU A C 1
ATOM 2153 O O . GLU A 1 296 ? 22.880 8.259 -21.971 1.00 89.56 296 GLU A O 1
ATOM 2158 N N . LEU A 1 297 ? 21.410 6.658 -22.531 1.00 88.50 297 LEU A N 1
ATOM 2159 C CA . LEU A 1 297 ? 20.246 7.528 -22.601 1.00 88.50 297 LEU A CA 1
ATOM 2160 C C . LEU A 1 297 ? 19.195 7.091 -21.581 1.00 88.50 297 LEU A C 1
ATOM 2162 O O . LEU A 1 297 ? 18.720 5.955 -21.647 1.00 88.50 297 LEU A O 1
ATOM 2166 N N . PRO A 1 298 ? 18.764 7.993 -20.682 1.00 88.12 298 PRO A N 1
ATOM 2167 C CA . PRO A 1 298 ? 17.667 7.698 -19.782 1.00 88.12 298 PRO A CA 1
ATOM 2168 C C . PRO A 1 298 ? 16.328 7.676 -20.526 1.00 88.12 298 PRO A C 1
ATOM 2170 O O . PRO A 1 298 ? 16.069 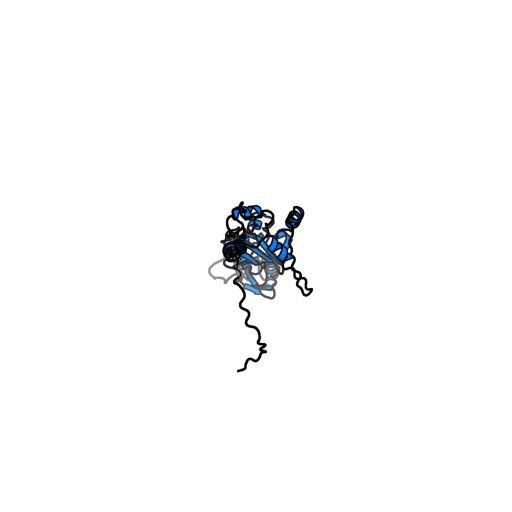8.446 -21.471 1.00 88.12 298 PRO A O 1
ATOM 2173 N N . PHE A 1 299 ? 15.444 6.807 -20.056 1.00 87.62 299 PHE A N 1
ATOM 2174 C CA . PHE A 1 299 ? 14.053 6.739 -20.457 1.00 87.62 299 PHE A CA 1
ATOM 2175 C C . PHE A 1 299 ? 13.132 6.602 -19.242 1.00 87.62 299 PHE A C 1
ATOM 2177 O O . PHE A 1 299 ? 13.564 6.427 -18.106 1.00 87.62 299 PHE A O 1
ATOM 2184 N N . GLN A 1 300 ? 11.849 6.819 -19.498 1.00 83.44 300 GLN A N 1
ATOM 2185 C CA . GLN A 1 300 ? 10.820 6.913 -18.474 1.00 83.44 300 GLN A CA 1
ATOM 2186 C C . GLN A 1 300 ? 10.296 5.517 -18.101 1.00 83.44 300 GLN A C 1
ATOM 2188 O O . GLN A 1 300 ? 10.456 4.564 -18.855 1.00 83.44 300 GLN A O 1
ATOM 2193 N N . ALA A 1 301 ? 9.644 5.387 -16.949 1.00 80.19 301 ALA A N 1
ATOM 2194 C CA . ALA A 1 301 ? 9.111 4.130 -16.429 1.00 80.19 301 ALA A CA 1
ATOM 2195 C C . ALA A 1 301 ? 8.015 3.510 -17.323 1.00 80.19 301 ALA A C 1
ATOM 2197 O O . ALA A 1 301 ? 7.762 2.313 -17.237 1.00 80.19 301 ALA A O 1
ATOM 2198 N N . ASP A 1 302 ? 7.375 4.299 -18.191 1.00 77.56 302 ASP A N 1
ATOM 2199 C CA . ASP A 1 302 ? 6.443 3.846 -19.234 1.00 77.56 302 ASP A CA 1
ATOM 2200 C C . ASP A 1 302 ? 7.140 3.354 -20.520 1.00 77.56 302 ASP A C 1
ATOM 2202 O O . ASP A 1 302 ? 6.479 2.842 -21.425 1.00 77.56 302 ASP A O 1
ATOM 2206 N N . GLY A 1 303 ? 8.471 3.445 -20.589 1.00 84.88 303 GLY A N 1
ATOM 2207 C CA . GLY A 1 303 ? 9.290 2.924 -21.679 1.00 84.88 303 GLY A CA 1
ATOM 2208 C C . GLY A 1 303 ? 9.643 3.951 -22.7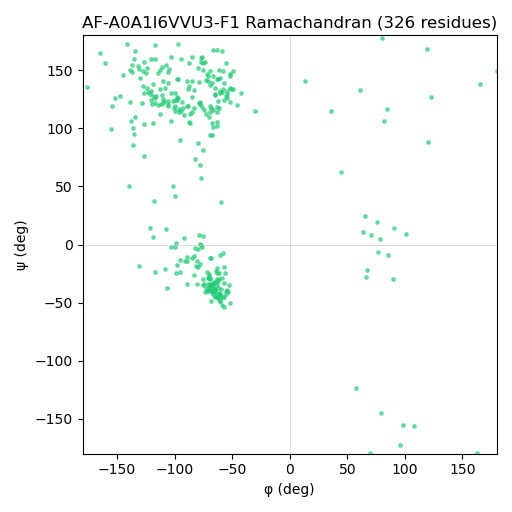59 1.00 84.88 303 GLY A C 1
ATOM 2209 O O . GLY A 1 303 ? 9.420 5.156 -22.643 1.00 84.88 303 GLY A O 1
ATOM 2210 N N . ILE A 1 304 ? 10.257 3.465 -23.840 1.00 87.69 304 ILE A N 1
ATOM 2211 C CA . ILE A 1 304 ? 10.585 4.246 -25.038 1.00 87.69 304 ILE A CA 1
ATOM 2212 C C . ILE A 1 304 ? 10.432 3.368 -26.281 1.00 87.69 304 ILE A C 1
ATOM 2214 O O . ILE A 1 304 ? 10.700 2.169 -26.248 1.00 87.69 304 ILE A O 1
ATOM 2218 N N . THR A 1 305 ? 10.007 3.955 -27.398 1.00 88.38 305 THR A N 1
ATOM 2219 C CA . THR A 1 305 ? 9.980 3.244 -28.686 1.00 88.38 305 THR A CA 1
ATOM 2220 C C . THR A 1 305 ? 11.369 3.207 -29.326 1.00 88.38 305 THR A C 1
ATOM 2222 O O . THR A 1 305 ? 12.154 4.142 -29.162 1.00 88.38 305 THR A O 1
ATOM 2225 N N . LEU A 1 306 ? 11.659 2.184 -30.139 1.00 87.50 306 LEU A N 1
ATOM 2226 C CA . LEU A 1 306 ? 12.922 2.099 -30.888 1.00 87.50 306 LEU A CA 1
ATOM 2227 C C . LEU A 1 306 ? 13.179 3.352 -31.745 1.00 87.50 306 LEU A C 1
ATOM 2229 O O . LEU A 1 306 ? 14.292 3.866 -31.786 1.00 87.50 306 LEU A O 1
ATOM 2233 N N . ALA A 1 307 ? 12.138 3.902 -32.374 1.00 88.00 307 ALA A N 1
ATOM 2234 C CA . ALA A 1 307 ? 12.252 5.128 -33.161 1.00 88.00 307 ALA A CA 1
ATOM 2235 C C . ALA A 1 307 ? 12.671 6.339 -32.307 1.00 88.00 307 ALA A C 1
ATOM 2237 O O . ALA A 1 307 ? 13.557 7.098 -32.696 1.00 88.00 307 ALA A O 1
ATOM 2238 N N . GLN A 1 308 ? 12.074 6.508 -31.121 1.00 89.38 308 GLN A N 1
ATOM 2239 C CA . GLN A 1 308 ? 12.477 7.558 -30.180 1.00 89.38 308 GLN A CA 1
ATOM 2240 C C . GLN A 1 308 ? 13.900 7.329 -29.657 1.00 89.38 308 GLN A C 1
ATOM 2242 O O . GLN A 1 308 ? 14.652 8.292 -29.515 1.00 89.38 308 GLN A O 1
ATOM 2247 N N . ALA A 1 309 ? 14.278 6.077 -29.389 1.00 88.38 309 ALA A N 1
ATOM 2248 C CA . ALA A 1 309 ? 15.621 5.715 -28.952 1.00 88.38 309 ALA A CA 1
ATOM 2249 C C . ALA A 1 309 ? 16.675 6.095 -30.008 1.00 88.38 309 ALA A C 1
ATOM 2251 O O . ALA A 1 309 ? 17.631 6.806 -29.694 1.00 88.38 309 ALA A O 1
ATOM 2252 N N . LEU A 1 310 ? 16.443 5.733 -31.275 1.00 87.44 310 LEU A N 1
ATOM 2253 C CA . LEU A 1 310 ? 17.299 6.111 -32.403 1.00 87.44 310 LEU A CA 1
ATOM 2254 C C . LEU A 1 310 ? 17.369 7.630 -32.581 1.00 87.44 310 LEU A C 1
ATOM 2256 O O . LEU A 1 310 ? 18.458 8.178 -32.731 1.00 87.44 310 LEU A O 1
ATOM 2260 N N . ALA A 1 311 ? 16.236 8.333 -32.506 1.00 87.81 311 ALA A N 1
ATOM 2261 C CA . ALA A 1 311 ? 16.211 9.790 -32.607 1.00 87.81 311 ALA A CA 1
ATOM 2262 C C . ALA A 1 311 ? 17.040 10.460 -31.494 1.00 87.81 311 ALA A C 1
ATOM 2264 O O . ALA A 1 311 ? 17.825 11.370 -31.770 1.00 87.81 311 ALA A O 1
ATOM 2265 N N . LYS A 1 312 ? 16.930 9.979 -30.246 1.00 87.94 312 LYS A N 1
ATOM 2266 C CA . LYS A 1 312 ? 17.745 10.467 -29.120 1.00 87.94 312 LYS A CA 1
ATOM 2267 C C . LYS A 1 312 ? 19.240 10.174 -29.306 1.00 87.94 312 LYS A C 1
ATOM 2269 O O . LYS A 1 312 ? 20.063 10.995 -28.908 1.00 87.94 312 LYS A O 1
ATOM 2274 N N . ALA A 1 313 ? 19.590 9.064 -29.957 1.00 88.06 313 ALA A N 1
ATOM 2275 C CA . ALA A 1 313 ? 20.965 8.712 -30.323 1.00 88.06 313 ALA A CA 1
ATOM 2276 C C . ALA A 1 313 ? 21.498 9.458 -31.572 1.00 88.06 313 ALA A C 1
ATOM 2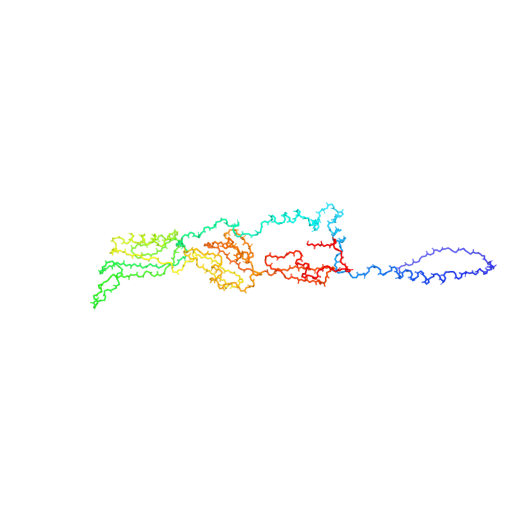278 O O . ALA A 1 313 ? 22.593 9.160 -32.048 1.00 88.06 313 ALA A O 1
ATOM 2279 N N . ARG A 1 314 ? 20.751 10.452 -32.088 1.00 88.56 314 ARG A N 1
ATOM 2280 C CA . ARG A 1 314 ? 21.027 11.215 -33.326 1.00 88.56 314 ARG A CA 1
ATOM 2281 C C . ARG A 1 314 ? 20.973 10.393 -34.616 1.00 88.56 314 ARG A C 1
ATOM 2283 O O . ARG A 1 314 ? 21.548 10.797 -35.622 1.00 88.56 314 ARG A O 1
ATOM 2290 N N . GLY A 1 315 ? 20.239 9.287 -34.597 1.00 87.50 315 GLY A N 1
ATOM 2291 C CA . GLY A 1 315 ? 20.036 8.429 -35.753 1.00 87.50 315 GLY A CA 1
ATOM 2292 C C . GLY A 1 315 ? 21.287 7.660 -36.173 1.00 87.50 315 GLY A C 1
ATOM 2293 O O . GLY A 1 315 ? 22.355 7.741 -35.558 1.00 87.50 315 GLY A O 1
ATOM 2294 N N . LEU A 1 316 ? 21.112 6.879 -37.235 1.00 87.88 316 LEU A N 1
ATOM 2295 C CA . LEU A 1 316 ? 22.189 6.162 -37.904 1.00 87.88 316 LEU A CA 1
ATOM 2296 C C . LEU A 1 316 ? 23.080 7.155 -38.661 1.00 87.88 316 LEU A C 1
ATOM 2298 O O . LEU A 1 316 ? 22.600 8.150 -39.198 1.00 87.88 316 LEU A O 1
ATOM 2302 N N . SER A 1 317 ? 24.383 6.889 -38.702 1.00 87.50 317 SER A N 1
ATOM 2303 C CA . SER A 1 317 ? 25.313 7.680 -39.506 1.00 87.50 317 SER A CA 1
ATOM 2304 C C . SER A 1 317 ? 25.188 7.325 -40.989 1.00 87.50 317 SER A C 1
ATOM 2306 O O . SER A 1 317 ? 25.534 6.211 -41.372 1.00 87.50 317 SER A O 1
ATOM 2308 N N . ASP A 1 318 ? 24.806 8.284 -41.837 1.00 86.00 318 ASP A N 1
ATOM 2309 C CA . ASP A 1 318 ? 24.666 8.079 -43.293 1.00 86.00 318 ASP A CA 1
ATOM 2310 C C . ASP A 1 318 ? 25.945 7.560 -43.981 1.00 86.00 318 ASP A C 1
ATOM 2312 O O . ASP A 1 318 ? 25.878 6.937 -45.038 1.00 86.00 318 ASP A O 1
ATOM 2316 N N . PHE A 1 319 ? 27.121 7.818 -43.397 1.00 85.31 319 PHE A N 1
ATOM 2317 C CA . PHE A 1 319 ? 28.418 7.459 -43.982 1.00 85.31 319 PHE A CA 1
ATOM 2318 C C . PHE A 1 319 ? 29.016 6.157 -43.439 1.00 85.31 319 PHE A C 1
ATOM 2320 O O . PHE A 1 319 ? 29.948 5.628 -44.042 1.00 85.31 319 PHE A O 1
ATOM 2327 N N . ALA A 1 320 ? 28.542 5.669 -42.289 1.00 83.50 320 ALA A N 1
ATOM 2328 C CA . ALA A 1 320 ? 29.179 4.565 -41.567 1.00 83.50 320 ALA A CA 1
ATOM 2329 C C . ALA A 1 320 ? 28.212 3.450 -41.147 1.00 83.50 320 ALA A C 1
ATOM 2331 O O . ALA A 1 320 ? 28.667 2.354 -40.820 1.00 83.50 320 ALA A O 1
ATOM 2332 N N . ALA A 1 321 ? 26.906 3.718 -41.110 1.00 87.62 321 ALA A N 1
ATOM 2333 C CA . ALA A 1 321 ? 25.918 2.753 -40.661 1.00 87.62 321 ALA A CA 1
ATOM 2334 C C . ALA A 1 321 ? 25.477 1.820 -41.784 1.00 87.62 321 ALA A C 1
ATOM 2336 O O . ALA A 1 321 ? 25.235 2.244 -42.913 1.00 87.62 321 ALA A O 1
ATOM 2337 N N . ASP A 1 322 ? 25.290 0.555 -41.425 1.00 87.50 322 ASP A N 1
ATOM 2338 C CA . ASP A 1 322 ? 24.496 -0.377 -42.208 1.00 87.50 322 ASP A CA 1
ATOM 2339 C C . ASP A 1 322 ? 23.048 -0.337 -41.685 1.00 87.50 322 ASP A C 1
ATOM 2341 O O . ASP A 1 322 ? 22.805 -0.780 -40.558 1.00 87.50 322 ASP A O 1
ATOM 2345 N N . PRO A 1 323 ? 22.073 0.187 -42.451 1.00 84.81 323 PRO A N 1
ATOM 2346 C CA . PRO A 1 323 ? 20.683 0.244 -42.008 1.00 84.81 323 PRO A CA 1
ATOM 2347 C C . PRO A 1 323 ? 20.056 -1.144 -41.807 1.00 84.81 323 PRO A C 1
ATOM 2349 O O . PRO A 1 323 ? 19.109 -1.261 -41.031 1.00 84.81 323 PRO A O 1
ATOM 2352 N N . ALA A 1 324 ? 20.582 -2.195 -42.448 1.00 85.75 324 ALA A N 1
ATOM 2353 C CA . ALA A 1 324 ? 20.140 -3.573 -42.224 1.00 85.75 324 ALA A CA 1
ATOM 2354 C C . ALA A 1 324 ? 20.754 -4.197 -40.954 1.00 85.75 324 ALA A C 1
ATOM 2356 O O . ALA A 1 324 ? 20.275 -5.222 -40.478 1.00 85.75 324 ALA A O 1
ATOM 2357 N N . GLY A 1 325 ? 21.788 -3.573 -40.381 1.00 86.81 325 GLY A N 1
ATOM 2358 C CA . GLY A 1 325 ? 22.526 -4.042 -39.207 1.00 86.81 325 GLY A CA 1
ATOM 2359 C C . GLY A 1 325 ? 22.117 -3.369 -37.895 1.00 86.81 325 GLY A C 1
ATOM 2360 O O . GLY A 1 325 ? 22.991 -3.015 -37.105 1.00 86.81 325 GLY A O 1
ATOM 2361 N N . THR A 1 326 ? 20.817 -3.159 -37.661 1.00 87.62 326 THR A N 1
ATOM 2362 C CA . THR A 1 326 ? 20.304 -2.573 -36.406 1.00 87.62 326 THR A CA 1
ATOM 2363 C C . THR A 1 326 ? 19.820 -3.669 -35.455 1.00 87.62 326 THR A C 1
ATOM 2365 O O . THR A 1 326 ? 18.973 -4.475 -35.829 1.00 87.62 326 THR A O 1
ATOM 2368 N N . PHE A 1 327 ? 20.320 -3.666 -34.217 1.00 87.44 327 PHE A N 1
ATOM 2369 C CA . PHE A 1 327 ? 20.034 -4.682 -33.197 1.00 87.44 327 PHE A CA 1
ATOM 2370 C C . PHE A 1 327 ? 19.559 -4.021 -31.892 1.00 87.44 327 PHE A C 1
ATOM 2372 O O . PHE A 1 327 ? 19.969 -2.894 -31.598 1.00 87.44 327 PHE A O 1
ATOM 2379 N N . ILE A 1 328 ? 18.706 -4.718 -31.133 1.00 86.81 328 ILE A N 1
ATOM 2380 C CA . ILE A 1 328 ? 18.180 -4.320 -29.813 1.00 86.81 328 ILE A CA 1
ATOM 2381 C C . ILE A 1 328 ? 18.302 -5.456 -28.805 1.00 86.81 328 ILE A C 1
ATOM 2383 O O . ILE A 1 328 ? 18.237 -6.626 -29.245 1.00 86.81 328 ILE A O 1
#

Radius of gyration: 42.71 Å; Cα contacts (8 Å, |Δi|>4): 521; chains: 1; bounding box: 120×54×117 Å

Mean predicted aligned error: 14.0 Å

Solvent-accessible surface area (backbone atoms only — not comparable to full-atom values): 19459 Å² total; per-residue (Å²): 141,82,81,88,81,86,86,83,91,80,90,87,79,94,71,94,74,80,92,75,84,83,69,80,61,66,78,70,46,48,65,59,52,53,52,52,54,61,66,67,65,69,78,82,74,74,88,67,67,50,84,50,58,67,56,55,54,54,52,39,64,50,71,50,96,77,85,55,89,62,58,82,50,85,89,75,79,91,39,75,66,51,54,49,55,58,65,66,51,77,72,70,45,56,45,76,74,65,72,68,77,61,62,46,75,76,68,45,43,32,56,61,14,27,37,30,39,39,40,35,28,63,52,78,86,38,80,50,42,72,83,83,57,93,87,59,92,66,92,55,69,32,65,32,75,46,71,74,41,59,24,33,96,86,20,27,44,81,41,89,91,48,43,77,43,80,37,47,78,31,39,49,69,62,44,21,56,51,50,35,60,49,30,55,92,72,36,41,72,57,44,54,46,54,43,73,80,41,50,62,47,39,16,30,36,39,32,51,53,45,25,75,65,42,77,45,64,60,57,80,82,41,39,29,51,64,55,51,40,50,74,49,68,29,77,69,61,60,54,50,26,23,29,41,32,42,31,52,86,94,48,71,47,60,33,35,37,51,52,36,72,74,34,71,70,46,41,40,52,50,47,62,66,25,37,40,32,34,41,74,56,77,43,70,48,79,43,74,30,47,37,62,42,67,45,78,43,78,45,41,53,92,55,77,51,72,69,57,51,36,55,74,29,57,31,70,27,93,90,70,40,58,86,89,55,74,85,133

Nearest PDB structures (foldseek):
  2w8h-assembly1_C  TM=6.538E-01  e=6.205E-14  Escherichia coli
  2w8i-assembly1_D  TM=6.477E-01  e=8.411E-14  Escherichia coli
  2j58-assembly1_F  TM=6.247E-01  e=4.865E-14  Escherichia coli
  7xff-assembly1_H  TM=7.628E-01  e=4.420E-11  Escherichia coli
  7xfd-assembly1_A  TM=8.018E-01  e=2.447E-09  Escherichia coli

Secondary structure (DSSP, 8-state):
-----------------------TTHHHHHHHHHHHHHHHTTSS-PPPSS--HHHHHHHHS---TTS----S-------HHHHHHHHTSPPP-HHHHH---SPPP-----TT-EEEEEEEESSTT-TTPPP--TT----S-EEEEEEEEE--TTSEEEETTTEEEE-TT--HHHHHHHHHHHHBTTBSS-EEEEEEEE-STTEEEEEESS---EEEEPPTT--BHHHHHHHTT---S-GGGEEEEEEETTEEEEEEHHHHHH-TTTSPBP-TT-EEEEEE--EEEEE-SSBS--EEEEEBTTB--HHHHHHHTT-B-TTT--TT----

Sequence (328 aa):
MWLTRYGHLGRYGLGTGSAIPMGNIWMRKLPLVLLAVTAMSGCTYLPAAGPTASAIQAGAEVATADGGILARYEIIDVTPSVVEALRGRPLDSLLASFGDHRPSSEPVIGIGDMVSVSVWEAGSGGLFSGPLVADRFSAGSKSALIPEQPVGRDGAISVPYAGRIKVAGRRTQDVQALIENELAGKAIQPQVLVSVTRPISQAVTVTGEGAAGARLPLSGHGDRILDVIAAAGGNRAPVNETFVRLSRGPVTATVPLTTVVSNPRENIYLRPNDVLTLVRDPQTFIAVGALGNSTELPFQADGITLAQALAKARGLSDFAADPAGTFI

Foldseek 3Di:
DDDDDDDDDDDDDDDDDDDDDPDPPVVVCVVVVVVVVVVVVPPPDDDFQDDDLVRVVVLQVDDDPPRDDDRVDHDDDPDPVVVVVVVPPDAFFLCVQPVDFDFEPQDFAAFFFKKKKKKKAPDPPWPQAPDPPVPDDDPDIHMHIDDIDGQHPQQWDQDPQLGTQRRHPHDQVVSQVSSQVSCVVRGHNMGMGMDRPGRQQQWEWEEEAQAPTDTGHADSVFAWPQRVCVVRRHHPDDLQQKWKWKDDPPTITIARSCCVVVPVSRRGTDGGHIYIYIYRHFDWDFATGQFPAGDIGTGTRVDDDPVRVCVVSVHGDPVGDDPVSDDD

pLDDT: mean 80.9, std 17.76, range [28.64, 97.94]